Protein AF-A0A3M6UMQ0-F1 (afdb_monomer)

Solvent-accessible surface area (backbone atoms only — not comparable to full-atom values): 19356 Å² total; per-residue (Å²): 139,88,79,89,89,87,84,92,83,90,81,91,79,77,98,81,73,94,84,79,73,82,75,72,83,72,64,75,76,41,55,53,76,40,80,35,21,32,72,58,97,40,64,81,47,76,48,79,43,62,82,94,55,62,52,57,57,54,56,37,71,74,34,71,48,34,29,18,34,32,38,33,69,92,75,27,33,29,32,37,14,64,46,42,55,60,4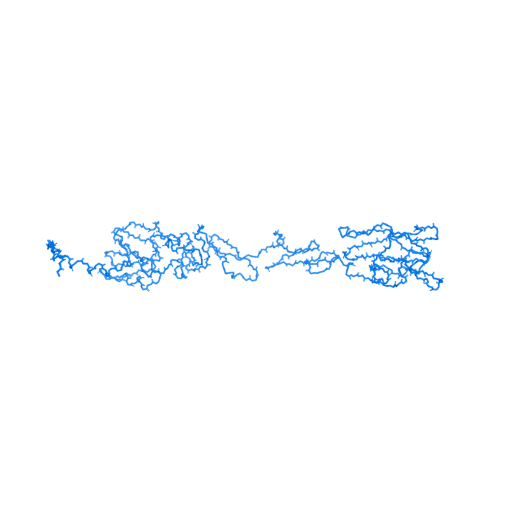2,40,55,90,40,50,40,81,34,86,63,25,33,22,33,43,54,64,52,96,52,62,63,74,9,72,42,64,88,35,42,25,60,42,37,53,36,33,35,48,55,46,45,95,74,46,65,64,44,80,32,16,32,27,60,81,70,74,85,62,50,42,71,23,31,24,39,58,87,80,37,44,69,40,45,59,79,71,83,79,44,68,73,69,24,42,71,40,76,52,102,79,47,60,46,69,42,64,68,53,38,56,82,72,64,74,56,76,51,21,92,60,26,44,69,41,66,46,93,38,46,68,47,37,40,33,35,93,68,34,44,64,74,3,57,55,52,42,50,40,60,72,73,58,54,46,79,42,45,53,49,49,27,11,56,88,24,67,41,88,55,80,88,55,52,45,57,27,66,79,69,39,77,46,38,31,27,39,32,73,58,6,14,46,39,63,36,58,55,82,73,64,79,26,17,20,14,7,61,16,33,24,22,33,58,56,82,83,64,51,61,88,62,41,77,36,82,39,43,32,25,21,26,48,95,92,34,60,65,66,42,75,49,78,33,43,38,34,38,61,83,88,48,47,35,34,38,39,59,44,38,73,81,95,71,45,28,24,76,26,14,27,119

Sequence (349 aa):
MPRKNIVFMVVLISLTSVLQSHASQRCRIDSYSIYQMMLKGHTFKTFKAQAGSLDCRHACLADIRCQSYNVVMFENLCELNNRSKEARPEDFIKSENRYHFGKVSERVPLASIPELPGYSCKEIKASEQEQAVSGNYWLDPIRSGNSILAYCDMETEIADYCVKHQCAEHAMCVNGDMKYTCAYIDECTEGSHSCHNDASCKNTAGSYVCTCNSGYLGDGFNCIPEECQNYKSLTTKTRNTKYFATSKEDLLCDNKLGPGWFRFQGAAGKVMPTKCISWKSCGTLRPGWLNGGHPRMEDGKVSRKVNFRSIDNCAFKTTTIQVRNCGSFFVYYLHNAPSGGCQRYCGTD

Mean predicted aligned error: 13.76 Å

Foldseek 3Di:
DDDDDDDDDDDDDDDDPPPPDPPPVPDPCQKDKDAQKDQPDFFPDKDADPQPDCVLVVVLLPDQQFFKWKAQHPRRMITGGSDDCQLPVVRIDGHNRIMIMGGDPPHDQAQPDQQRARLFLVSSCSRCPVNRAFAWGWHDVPPPSGTQIWTAHNVVRDTHRQPDDPQPQQFHWDDDPRHIDTHFDFCQVVVVDQFDPQWHWAGDRNGIATGGHPQWDDRRNDTFGPLLVDAAEDADLLQALPHAAPDPVQAAAQQPVDQDKYAYDHNLAFFFACDQGDARGSSHRWEKGWPDDADDQVVAKDKTKIATDHNPGSRPDIDIWIWGDRPRGIMIRDDRDDDDGGYDGGHYD

Secondary structure (DSSP, 8-state):
--------------S--TTSSSSGGG----EEEEEEEEE-S-EEEEEE--TT-SHHHHHHHH-TT-SEEEEETTTTEEEEESS-TTT-GGGEEEEEEEEEEEE-SSPPPTTSSTTS-BS-HHHHHHHHGGG--SEEEEE-TT--S--EEEEEETTTTEEETTSS---STTPEEEE-SSSEEEE---HHHHT-----TTEEEEEETTEEEEEEPTTEEESSSSEEEGGGTS-EEE--GGGBTT-B--SSTT----TTS-SEEEEE-GGG-SB--SS---TTBTTSSEEEEEESPPPPSTT-EEEEEEEE--SS-TTSEEEEEEEEE-SSSEEEEEPPPPSSS-EEE-BB-

Structure (mmCIF, N/CA/C/O backbone):
data_AF-A0A3M6UMQ0-F1
#
_entry.id   AF-A0A3M6UMQ0-F1
#
loop_
_atom_site.group_PDB
_atom_site.id
_atom_site.type_symbol
_atom_site.label_atom_id
_atom_site.label_alt_id
_atom_site.label_comp_id
_atom_site.label_asym_id
_atom_site.label_entity_id
_atom_site.label_seq_id
_atom_site.pdbx_PDB_ins_code
_atom_site.Cartn_x
_atom_site.Cartn_y
_atom_site.Cartn_z
_atom_site.occupancy
_atom_site.B_iso_or_equiv
_atom_site.auth_seq_id
_atom_site.auth_comp_id
_atom_site.auth_asym_id
_atom_site.auth_atom_id
_atom_site.pdbx_PDB_model_num
ATOM 1 N N . MET A 1 1 ? -74.899 -63.630 24.294 1.00 26.14 1 MET A N 1
ATOM 2 C CA . MET A 1 1 ? -74.422 -64.484 25.409 1.00 26.14 1 MET A CA 1
ATOM 3 C C . MET A 1 1 ? -73.006 -64.946 25.088 1.00 26.14 1 MET A C 1
ATOM 5 O O . MET A 1 1 ? -72.790 -65.251 23.925 1.00 26.14 1 MET A O 1
ATOM 9 N N . PRO A 1 2 ? -72.116 -65.168 26.070 1.00 52.69 2 PRO A N 1
ATOM 10 C CA . PRO A 1 2 ? -71.680 -64.306 27.191 1.00 52.69 2 PRO A CA 1
ATOM 11 C C . PRO A 1 2 ? -70.110 -64.291 27.245 1.00 52.69 2 PRO A C 1
ATOM 13 O O . PRO A 1 2 ? -69.493 -64.857 26.358 1.00 52.69 2 PRO A O 1
ATOM 16 N N . ARG A 1 3 ? -69.323 -63.673 28.143 1.00 35.28 3 ARG A N 1
ATOM 17 C CA . ARG A 1 3 ? -69.360 -63.306 29.579 1.00 35.28 3 ARG A CA 1
ATOM 18 C C . ARG A 1 3 ? -68.440 -62.073 29.770 1.00 35.28 3 ARG A C 1
ATOM 20 O O . ARG A 1 3 ? -67.368 -62.042 29.186 1.00 35.28 3 ARG A O 1
ATOM 27 N N . LYS A 1 4 ? -68.880 -60.972 30.396 1.00 35.44 4 LYS A N 1
ATOM 28 C CA . LYS A 1 4 ? -68.783 -60.634 31.840 1.00 35.44 4 LYS A CA 1
ATOM 29 C C . LYS A 1 4 ? -67.378 -60.791 32.453 1.00 35.44 4 LYS A C 1
ATOM 31 O O . LYS A 1 4 ? -66.917 -61.916 32.588 1.00 35.44 4 LYS A O 1
ATOM 36 N N . ASN A 1 5 ? -66.805 -59.686 32.950 1.00 31.59 5 ASN A N 1
ATOM 37 C CA . ASN A 1 5 ? -66.657 -59.465 34.397 1.00 31.59 5 ASN A CA 1
ATOM 38 C C . ASN A 1 5 ? -66.411 -57.984 34.754 1.00 31.59 5 ASN A C 1
ATOM 40 O O . ASN A 1 5 ? -65.561 -57.312 34.184 1.00 31.59 5 ASN A O 1
ATOM 44 N N . ILE A 1 6 ? -67.211 -57.524 35.717 1.00 39.00 6 ILE A N 1
ATOM 45 C CA . ILE A 1 6 ? -67.175 -56.262 36.470 1.00 39.00 6 ILE A CA 1
ATOM 46 C C . ILE A 1 6 ? -66.559 -56.593 37.834 1.00 39.00 6 ILE A C 1
ATOM 48 O O . ILE A 1 6 ? -67.024 -57.582 38.385 1.00 39.00 6 ILE A O 1
ATOM 52 N N . VAL A 1 7 ? -65.648 -55.771 38.383 1.00 34.84 7 VAL A N 1
ATOM 53 C CA . VAL A 1 7 ? -65.503 -55.392 39.824 1.00 34.84 7 VAL A CA 1
ATOM 54 C C . VAL A 1 7 ? -64.559 -54.161 39.864 1.00 34.84 7 VAL A C 1
ATOM 56 O O . VAL A 1 7 ? -63.428 -54.264 39.412 1.00 34.84 7 VAL A O 1
ATOM 59 N N . PHE A 1 8 ? -65.022 -52.919 40.067 1.00 31.36 8 PHE A N 1
ATOM 60 C CA . PHE A 1 8 ? -65.202 -52.168 41.331 1.00 31.36 8 PHE A CA 1
ATOM 61 C C . PHE A 1 8 ? -63.972 -52.071 42.266 1.00 31.36 8 PHE A C 1
ATOM 63 O O . PHE A 1 8 ? -63.696 -52.978 43.040 1.00 31.36 8 PHE A O 1
ATOM 70 N N . MET A 1 9 ? -63.316 -50.905 42.295 1.00 31.61 9 MET A N 1
ATOM 71 C CA . MET A 1 9 ? -62.579 -50.421 43.471 1.00 31.61 9 MET A CA 1
ATOM 72 C C . MET A 1 9 ? -62.885 -48.932 43.649 1.00 31.61 9 MET A C 1
ATOM 74 O O . MET A 1 9 ? -62.519 -48.093 42.829 1.00 31.61 9 MET A O 1
ATOM 78 N N . VAL A 1 10 ? -63.636 -48.642 44.708 1.00 38.12 10 VAL A N 1
ATOM 79 C CA . VAL A 1 10 ? -63.925 -47.304 45.223 1.00 38.12 10 VAL A CA 1
ATOM 80 C C . VAL A 1 10 ? -62.690 -46.827 45.977 1.00 38.12 10 VAL A C 1
ATOM 82 O O . VAL A 1 10 ? -62.284 -47.485 46.928 1.00 38.12 10 VAL A O 1
ATOM 85 N N . VAL A 1 11 ? -62.143 -45.663 45.622 1.00 34.06 11 VAL A N 1
ATOM 86 C CA . VAL A 1 11 ? -61.342 -44.864 46.558 1.00 34.06 11 VAL A CA 1
ATOM 87 C C . VAL A 1 11 ? -61.827 -43.423 46.487 1.00 34.06 11 VAL A C 1
ATOM 89 O O . VAL A 1 11 ? -61.595 -42.694 45.528 1.00 34.06 11 VAL A O 1
ATOM 92 N N . LEU A 1 12 ? -62.569 -43.062 47.527 1.00 40.25 12 LEU A N 1
ATOM 93 C CA . LEU A 1 12 ? -63.089 -41.741 47.823 1.00 40.25 12 LEU A CA 1
ATOM 94 C C . LEU A 1 12 ? -62.038 -41.035 48.689 1.00 40.25 12 LEU A C 1
ATOM 96 O O . LEU A 1 12 ? -61.920 -41.370 49.864 1.00 40.25 12 LEU A O 1
ATOM 100 N N . ILE A 1 13 ? -61.252 -40.103 48.136 1.00 42.69 13 ILE A N 1
ATOM 101 C CA . ILE A 1 13 ? -60.352 -39.250 48.933 1.00 42.69 13 ILE A CA 1
ATOM 102 C C . ILE A 1 13 ? -60.464 -37.784 48.473 1.00 42.69 13 ILE A C 1
ATOM 104 O O . ILE A 1 13 ? -59.926 -37.372 47.451 1.00 42.69 13 ILE A O 1
ATOM 108 N N . SER A 1 14 ? -61.224 -37.043 49.289 1.00 36.66 14 SER A N 1
ATOM 109 C CA . SER A 1 14 ? -61.141 -35.614 49.638 1.00 36.66 14 SER A CA 1
ATOM 110 C C . SER A 1 14 ? -61.168 -34.530 48.544 1.00 36.66 14 SER A C 1
ATOM 112 O O . SER A 1 14 ? -60.138 -34.129 48.003 1.00 36.66 14 SER A O 1
ATOM 114 N N . LEU A 1 15 ? -62.346 -33.903 48.388 1.00 42.69 15 LEU A N 1
ATOM 115 C CA . LEU A 1 15 ? -62.477 -32.471 48.084 1.00 42.69 15 LEU A CA 1
ATOM 116 C C . LEU A 1 15 ? -61.865 -31.650 49.239 1.00 42.69 15 LEU A C 1
ATOM 118 O O . LEU A 1 15 ? -62.571 -31.414 50.211 1.00 42.69 15 LEU A O 1
ATOM 122 N N . THR A 1 16 ? -60.610 -31.192 49.153 1.00 46.12 16 THR A N 1
ATOM 123 C CA . THR A 1 16 ? -60.116 -30.048 49.972 1.00 46.12 16 THR A CA 1
ATOM 124 C C . THR A 1 16 ? -58.828 -29.360 49.474 1.00 46.12 16 THR A C 1
ATOM 126 O O . THR A 1 16 ? -58.238 -28.594 50.227 1.00 46.12 16 THR A O 1
ATOM 129 N N . SER A 1 17 ? -58.381 -29.510 48.220 1.00 38.09 17 SER A N 1
ATOM 130 C CA . SER A 1 17 ? -57.143 -28.824 47.766 1.00 38.09 17 SER A CA 1
ATOM 131 C C . SER A 1 17 ? -57.241 -27.986 46.484 1.00 38.09 17 SER A C 1
ATOM 133 O O . SER A 1 17 ? -56.222 -27.523 45.981 1.00 38.09 17 SER A O 1
ATOM 135 N N . VAL A 1 18 ? -58.443 -27.680 45.982 1.00 40.19 18 VAL A N 1
ATOM 136 C CA . VAL A 1 18 ? -58.613 -26.863 44.753 1.00 40.19 18 VAL A CA 1
ATOM 137 C C . VAL A 1 18 ? -58.701 -25.345 45.034 1.00 40.19 18 VAL A C 1
ATOM 139 O O . VAL A 1 18 ? -59.097 -24.570 44.175 1.00 40.19 18 VAL A O 1
ATOM 142 N N . LEU A 1 19 ? -58.290 -24.864 46.215 1.00 44.44 19 LEU A N 1
ATOM 143 C CA . LEU A 1 19 ? -58.338 -23.427 46.559 1.00 44.44 19 LEU A CA 1
ATOM 144 C C . LEU A 1 19 ? -56.987 -22.787 46.916 1.00 44.44 19 LEU A C 1
ATOM 146 O O . LEU A 1 19 ? -56.958 -21.756 47.582 1.00 44.44 19 LEU A O 1
ATOM 150 N N . GLN A 1 20 ? -55.860 -23.328 46.441 1.00 44.53 20 GLN A N 1
ATOM 151 C CA . GLN A 1 20 ? -54.545 -22.723 46.720 1.00 44.53 20 GLN A CA 1
ATOM 152 C C . GLN A 1 20 ? -53.534 -22.736 45.562 1.00 44.53 20 GLN A C 1
ATOM 154 O O . GLN A 1 20 ? -52.331 -22.738 45.795 1.00 44.53 20 GLN A O 1
ATOM 159 N N . SER A 1 21 ? -53.984 -22.671 44.303 1.00 36.94 21 SER A N 1
ATOM 160 C CA . SER A 1 21 ? -53.057 -22.557 43.157 1.00 36.94 21 SER A CA 1
ATOM 161 C C . SER A 1 21 ? -53.350 -21.422 42.171 1.00 36.94 21 SER A C 1
ATOM 163 O O . SER A 1 21 ? -52.711 -21.345 41.128 1.00 36.94 21 SER A O 1
ATOM 165 N N . HIS A 1 22 ? -54.262 -20.492 42.473 1.00 32.66 22 HIS A N 1
ATOM 166 C CA . HIS A 1 22 ? -54.579 -19.382 41.552 1.00 32.66 22 HIS A CA 1
ATOM 167 C C . HIS A 1 22 ? -53.960 -18.027 41.931 1.00 32.66 22 HIS A C 1
ATOM 169 O O . HIS A 1 22 ? -54.108 -17.063 41.183 1.00 32.66 22 HIS A O 1
ATOM 175 N N . ALA A 1 23 ? -53.218 -17.941 43.041 1.00 34.75 23 ALA A N 1
ATOM 176 C CA . ALA A 1 23 ? -52.550 -16.702 43.458 1.00 34.75 23 ALA A CA 1
ATOM 177 C C . ALA A 1 23 ? -51.056 -16.627 43.079 1.00 34.75 23 ALA A C 1
ATOM 179 O O . ALA A 1 23 ? -50.509 -15.531 43.003 1.00 34.75 23 ALA A O 1
ATOM 180 N N . SER A 1 24 ? -50.386 -17.751 42.796 1.00 36.19 24 SER A N 1
ATOM 181 C CA . SER A 1 24 ? -48.946 -17.768 42.475 1.00 36.19 24 SER A CA 1
ATOM 182 C C . SER A 1 24 ? -48.631 -17.572 40.988 1.00 36.19 24 SER A C 1
ATOM 184 O O . SER A 1 24 ? -47.501 -17.246 40.641 1.00 36.19 24 SER A O 1
ATOM 186 N N . GLN A 1 25 ? -49.620 -17.693 40.100 1.00 36.22 25 GLN A N 1
ATOM 187 C CA . GLN A 1 25 ? -49.419 -17.612 38.646 1.00 36.22 25 GLN A CA 1
ATOM 188 C C . GLN A 1 25 ? -49.477 -16.174 38.085 1.00 36.22 25 GLN A C 1
ATOM 190 O O . GLN A 1 25 ? -49.392 -15.978 36.875 1.00 36.22 25 GLN A O 1
ATOM 195 N N . ARG A 1 26 ? -49.611 -15.154 38.952 1.00 34.19 26 ARG A N 1
ATOM 196 C CA . ARG A 1 26 ? -49.639 -13.720 38.587 1.00 34.19 26 ARG A CA 1
ATOM 197 C C . ARG A 1 26 ? -48.414 -12.910 39.015 1.00 34.19 26 ARG A C 1
ATOM 199 O O . ARG A 1 26 ? -48.323 -11.743 38.643 1.00 34.19 26 ARG A O 1
ATOM 206 N N . CYS A 1 27 ? -47.456 -13.495 39.727 1.00 47.97 27 CYS A N 1
ATOM 207 C CA . CYS A 1 27 ? -46.168 -12.841 39.941 1.00 47.97 27 CYS A CA 1
ATOM 208 C C . CYS A 1 27 ? -45.255 -13.181 38.760 1.00 47.97 27 CYS A C 1
ATOM 210 O O . CYS A 1 27 ? -44.532 -14.174 38.803 1.00 47.97 27 CYS A O 1
ATOM 212 N N . ARG A 1 28 ? -45.273 -12.369 37.692 1.00 48.81 28 ARG A N 1
ATOM 213 C CA . ARG A 1 28 ? -44.086 -12.305 36.828 1.00 48.81 28 ARG A CA 1
ATOM 214 C C . ARG A 1 28 ? -42.917 -11.932 37.744 1.00 48.81 28 ARG A C 1
ATOM 216 O O . ARG A 1 28 ? -43.009 -10.942 38.471 1.00 48.81 28 ARG A O 1
ATOM 223 N N . ILE A 1 29 ? -41.859 -12.740 37.768 1.00 59.16 29 ILE A N 1
ATOM 224 C CA . ILE A 1 29 ? -40.641 -12.444 38.534 1.00 59.16 29 ILE A CA 1
ATOM 225 C C . ILE A 1 29 ? -39.889 -11.351 37.762 1.00 59.16 29 ILE A C 1
ATOM 227 O O . ILE A 1 29 ? -38.896 -11.603 37.091 1.00 59.16 29 ILE A O 1
ATOM 231 N N . ASP A 1 30 ? -40.432 -10.134 37.777 1.00 62.41 30 ASP A N 1
ATOM 232 C CA . ASP A 1 30 ? -39.853 -8.984 37.076 1.00 62.41 30 ASP A CA 1
ATOM 233 C C . ASP A 1 30 ? -38.644 -8.416 37.835 1.00 62.41 30 ASP A C 1
ATOM 235 O O . ASP A 1 30 ? -37.847 -7.670 37.264 1.00 62.41 30 ASP A O 1
ATOM 239 N N . SER A 1 31 ? -38.516 -8.750 39.123 1.00 69.12 31 SER A N 1
ATOM 240 C CA . SER A 1 31 ? -37.434 -8.317 40.001 1.00 69.12 31 SER A CA 1
ATOM 241 C C . SER A 1 31 ? -37.219 -9.268 41.181 1.00 69.12 31 SER A C 1
ATOM 243 O O . SER A 1 31 ? -38.115 -10.018 41.571 1.00 69.12 31 SER A O 1
ATOM 245 N N . TYR A 1 32 ? -36.024 -9.220 41.770 1.00 81.25 32 TYR A N 1
ATOM 246 C CA . TYR A 1 32 ? -35.703 -9.860 43.051 1.00 81.25 32 TYR A CA 1
ATOM 247 C C . TYR A 1 32 ? -35.195 -8.809 44.037 1.00 81.25 32 TYR A C 1
ATOM 249 O O . TYR A 1 32 ? -34.575 -7.832 43.615 1.00 81.25 32 TYR A O 1
ATOM 257 N N . SER A 1 33 ? -35.438 -9.005 45.336 1.00 87.12 33 SER A N 1
ATOM 258 C CA . SER A 1 33 ? -34.964 -8.108 46.393 1.00 87.12 33 SER A CA 1
ATOM 259 C C . SER A 1 33 ? -33.902 -8.766 47.269 1.00 87.12 33 SER A C 1
ATOM 261 O O . SER A 1 33 ? -33.928 -9.973 47.506 1.00 87.12 33 SER A O 1
ATOM 263 N N . ILE A 1 34 ? -32.954 -7.964 47.753 1.00 91.25 34 ILE A N 1
ATOM 264 C CA . ILE A 1 34 ? -31.929 -8.390 48.706 1.00 91.25 34 ILE A CA 1
ATOM 265 C C . ILE A 1 34 ? -31.884 -7.371 49.844 1.00 91.25 34 ILE A C 1
ATOM 267 O O . ILE A 1 34 ? -31.619 -6.187 49.626 1.00 91.25 34 ILE A O 1
ATOM 271 N N . TYR A 1 35 ? -32.188 -7.840 51.053 1.00 92.75 35 TYR A N 1
ATOM 272 C CA . TYR A 1 35 ? -32.213 -7.024 52.265 1.00 92.75 35 TYR A CA 1
ATOM 273 C C . TYR A 1 35 ? -30.800 -6.683 52.748 1.00 92.75 35 TYR A C 1
ATOM 275 O O . TYR A 1 35 ? -29.885 -7.491 52.612 1.00 92.75 35 TYR A O 1
ATOM 283 N N . GLN A 1 36 ? -30.649 -5.492 53.332 1.00 94.19 36 GLN A N 1
ATOM 284 C CA . GLN A 1 36 ? -29.397 -4.946 53.867 1.00 94.19 36 GLN A CA 1
ATOM 285 C C . GLN A 1 36 ? -28.263 -4.867 52.848 1.00 94.19 36 GLN A C 1
ATOM 287 O O . GLN A 1 36 ? -27.089 -4.967 53.203 1.00 94.19 36 GLN A O 1
ATOM 292 N N . MET A 1 37 ? -28.606 -4.685 51.577 1.00 95.56 37 MET A N 1
ATOM 293 C CA . MET A 1 37 ? -27.648 -4.572 50.488 1.00 95.56 37 MET A CA 1
ATOM 294 C C . MET A 1 37 ? -27.989 -3.370 49.617 1.00 95.56 37 MET A C 1
ATOM 296 O O . MET A 1 37 ? -29.146 -2.959 49.510 1.00 95.56 37 MET A O 1
ATOM 300 N N . MET A 1 38 ? -26.971 -2.818 48.969 1.00 95.50 38 MET A N 1
ATOM 301 C CA . MET A 1 38 ? -27.120 -1.771 47.968 1.00 95.50 38 MET A CA 1
ATOM 302 C C . MET A 1 38 ? -26.060 -1.914 46.883 1.00 95.50 38 MET A C 1
ATOM 304 O O . MET A 1 38 ? -24.974 -2.437 47.130 1.00 95.50 38 MET A O 1
ATOM 308 N N . LEU A 1 39 ? -26.358 -1.379 45.703 1.00 96.88 39 LEU A N 1
ATOM 309 C CA . LEU A 1 39 ? -25.352 -1.133 44.679 1.00 96.88 39 LEU A CA 1
ATOM 310 C C . LEU A 1 39 ? -24.871 0.317 44.804 1.00 96.88 39 LEU A C 1
ATOM 312 O O . LEU A 1 39 ? -25.675 1.245 44.678 1.00 96.88 39 LEU A O 1
ATOM 316 N N . LYS A 1 40 ? -23.587 0.518 45.110 1.00 96.12 40 LYS A N 1
ATOM 317 C CA . LYS A 1 40 ? -22.993 1.840 45.355 1.00 96.12 40 LYS A CA 1
ATOM 318 C C . LYS A 1 40 ? -22.419 2.440 44.069 1.00 96.12 40 LYS A C 1
ATOM 320 O O . LYS A 1 40 ? -21.843 1.735 43.262 1.00 96.12 40 LYS A O 1
ATOM 325 N N . GLY A 1 41 ? -22.532 3.758 43.891 1.00 93.88 41 GLY A N 1
ATOM 326 C CA . GLY A 1 41 ? -21.787 4.485 42.848 1.00 93.88 41 GLY A CA 1
ATOM 327 C C . GLY A 1 41 ? -22.366 4.422 41.428 1.00 93.88 41 GLY A C 1
ATOM 328 O O . GLY A 1 41 ? -21.803 5.044 40.534 1.00 93.88 41 GLY A O 1
ATOM 329 N N . HIS A 1 42 ? -23.500 3.742 41.233 1.00 95.06 42 HIS A N 1
ATOM 330 C CA . HIS A 1 42 ? -24.169 3.592 39.927 1.00 95.06 42 HIS A CA 1
ATOM 331 C C . HIS A 1 42 ? -25.544 4.271 39.864 1.00 95.06 42 HIS A C 1
ATOM 333 O O . HIS A 1 42 ? -26.305 4.066 38.919 1.00 95.06 42 HIS A O 1
ATOM 339 N N . THR A 1 43 ? -25.880 5.077 40.874 1.00 96.25 43 THR A N 1
ATOM 340 C CA . THR A 1 43 ? -27.153 5.798 40.955 1.00 96.25 43 THR A CA 1
ATOM 341 C C . THR A 1 43 ? -27.168 6.984 39.997 1.00 96.25 43 THR A C 1
ATOM 343 O O . THR A 1 43 ? -26.373 7.909 40.144 1.00 96.25 43 THR A O 1
ATOM 346 N N . PHE A 1 44 ? -28.105 6.990 39.048 1.00 95.12 44 PHE A N 1
ATOM 347 C CA . PHE A 1 44 ? -28.275 8.088 38.084 1.00 95.12 44 PHE A CA 1
ATOM 348 C C . PHE A 1 44 ? -29.524 8.938 38.349 1.00 95.12 44 PHE A C 1
ATOM 350 O O . PHE A 1 44 ? -29.685 10.005 37.756 1.00 95.12 44 PHE A O 1
ATOM 357 N N . LYS A 1 45 ? -30.432 8.476 39.218 1.00 96.56 45 LYS A N 1
ATOM 358 C CA . LYS A 1 45 ? -31.642 9.213 39.592 1.00 96.56 45 LYS A CA 1
ATOM 359 C C . LYS A 1 45 ? -32.063 8.877 41.016 1.00 96.56 45 LYS A C 1
ATOM 361 O O . LYS A 1 45 ? -32.240 7.705 41.336 1.00 96.56 45 LYS A O 1
ATOM 366 N N . THR A 1 46 ? -32.316 9.908 41.819 1.00 97.00 46 THR A N 1
ATOM 367 C CA . THR A 1 46 ? -32.823 9.775 43.191 1.00 97.00 46 THR A CA 1
ATOM 368 C C . THR A 1 46 ? -34.101 10.583 43.361 1.00 97.00 46 THR A C 1
ATOM 370 O O . THR A 1 46 ? -34.177 11.723 42.905 1.00 97.00 46 THR A O 1
ATOM 373 N N . PHE A 1 47 ? -35.117 10.007 44.001 1.00 96.50 47 PHE A N 1
ATOM 374 C CA . PHE A 1 47 ? -36.381 10.693 44.275 1.00 96.50 47 PHE A CA 1
ATOM 375 C C . PHE A 1 47 ? -37.080 10.117 45.511 1.00 96.50 47 PHE A C 1
ATOM 377 O O . PHE A 1 47 ? -36.786 9.002 45.938 1.00 96.50 47 PHE A O 1
ATOM 384 N N . LYS A 1 48 ? -38.012 10.883 46.089 1.00 95.06 48 LYS A N 1
ATOM 385 C CA . LYS A 1 48 ? -38.861 10.416 47.192 1.00 95.06 48 LYS A CA 1
ATOM 386 C C . LYS A 1 48 ? -40.021 9.580 46.655 1.00 95.06 48 LYS A C 1
ATOM 388 O O . LYS A 1 48 ? -40.703 10.021 45.735 1.00 95.06 48 LYS A O 1
ATOM 393 N N . ALA A 1 49 ? -40.262 8.427 47.261 1.00 89.50 49 ALA A N 1
ATOM 394 C CA . ALA A 1 49 ? -41.419 7.575 47.010 1.00 89.50 49 ALA A CA 1
ATOM 395 C C . ALA A 1 49 ? -42.343 7.537 48.225 1.00 89.50 49 ALA A C 1
ATOM 397 O O . ALA A 1 49 ? -41.963 7.923 49.328 1.00 89.50 49 ALA A O 1
ATOM 398 N N . GLN A 1 50 ? -43.567 7.058 48.039 1.00 86.75 50 GLN A N 1
ATOM 399 C CA . GLN A 1 50 ? -44.428 6.761 49.178 1.00 86.75 50 GLN A CA 1
ATOM 400 C C . GLN A 1 50 ? -43.977 5.466 49.867 1.00 86.75 50 GLN A C 1
ATOM 402 O O . GLN A 1 50 ? -43.623 4.487 49.202 1.00 86.75 50 GLN A O 1
ATOM 407 N N . ALA A 1 51 ? -44.003 5.443 51.201 1.00 80.56 51 ALA A N 1
ATOM 408 C CA . ALA A 1 51 ? -43.662 4.257 51.984 1.00 80.56 51 ALA A CA 1
ATOM 409 C C . ALA A 1 51 ? -44.543 3.063 51.569 1.00 80.56 51 ALA A C 1
ATOM 411 O O . ALA A 1 51 ? -45.767 3.176 51.532 1.00 80.56 51 ALA A O 1
ATOM 412 N N . GLY A 1 52 ? -43.928 1.924 51.242 1.00 75.06 52 GLY A N 1
ATOM 413 C CA . GLY A 1 52 ? -44.645 0.712 50.820 1.00 75.06 52 GLY A CA 1
ATOM 414 C C . GLY A 1 52 ? -45.263 0.760 49.413 1.00 75.06 52 GLY A C 1
ATOM 415 O O . GLY A 1 52 ? -45.943 -0.188 49.025 1.00 75.06 52 GLY A O 1
ATOM 416 N N . SER A 1 53 ? -45.034 1.825 48.639 1.00 85.31 53 SER A N 1
ATOM 417 C CA . SER A 1 53 ? -45.501 1.933 47.252 1.00 85.31 53 SER A CA 1
ATOM 418 C C . SER A 1 53 ? -44.606 1.181 46.257 1.00 85.31 53 SER A C 1
ATOM 420 O O . SER A 1 53 ? -43.466 0.816 46.549 1.00 85.31 53 SER A O 1
ATOM 422 N N . LEU A 1 54 ? -45.114 0.998 45.035 1.00 88.44 54 LEU A N 1
ATOM 423 C CA . LEU A 1 54 ? -44.356 0.467 43.896 1.00 88.44 54 LEU A CA 1
ATOM 424 C C . LEU A 1 54 ? -43.706 1.575 43.045 1.00 88.44 54 LEU A C 1
ATOM 426 O O . LEU A 1 54 ? -43.282 1.305 41.920 1.00 88.44 54 LEU A O 1
ATOM 430 N N . ASP A 1 55 ? -43.592 2.801 43.568 1.00 92.69 55 ASP A N 1
ATOM 431 C CA . ASP A 1 55 ? -43.086 3.965 42.828 1.00 92.69 55 ASP A CA 1
ATOM 432 C C . ASP A 1 55 ? -41.675 3.723 42.267 1.00 92.69 55 ASP A C 1
ATOM 434 O O . ASP A 1 55 ? -41.425 3.991 41.089 1.00 92.69 55 ASP A O 1
ATOM 438 N N . CYS A 1 56 ? -40.763 3.139 43.064 1.00 91.50 56 CYS A N 1
ATOM 439 C CA . CYS A 1 56 ? -39.413 2.802 42.594 1.00 91.50 56 CYS A CA 1
ATOM 440 C C . CYS A 1 56 ? -39.451 1.829 41.404 1.00 91.50 56 CYS A C 1
ATOM 442 O O . CYS A 1 56 ? -38.739 2.021 40.416 1.00 91.50 56 CYS A O 1
ATOM 444 N N . ARG A 1 57 ? -40.308 0.797 41.479 1.00 90.94 57 ARG A N 1
ATOM 445 C CA . ARG A 1 57 ? -40.462 -0.210 40.420 1.00 90.94 57 ARG A CA 1
ATOM 446 C C . ARG A 1 57 ? -41.002 0.434 39.151 1.00 90.94 57 ARG A C 1
ATOM 448 O O . ARG A 1 57 ? -40.420 0.236 38.091 1.00 90.94 57 ARG A O 1
ATOM 455 N N . HIS A 1 58 ? -42.076 1.215 39.244 1.00 91.88 58 HIS A N 1
ATOM 456 C CA . HIS A 1 58 ? -42.662 1.881 38.079 1.00 91.88 58 HIS A CA 1
ATOM 457 C C . HIS A 1 58 ? -41.672 2.841 37.416 1.00 91.88 58 HIS A C 1
ATOM 459 O O . HIS A 1 58 ? -41.524 2.811 36.196 1.00 91.88 58 HIS A O 1
ATOM 465 N N . ALA A 1 59 ? -40.930 3.623 38.204 1.00 93.75 59 ALA A N 1
ATOM 466 C CA . ALA A 1 59 ? -39.908 4.516 37.671 1.00 93.75 59 ALA A CA 1
ATOM 467 C C . ALA A 1 59 ? -38.765 3.757 36.973 1.00 93.75 59 ALA A C 1
ATOM 469 O O . ALA A 1 59 ? -38.294 4.196 35.928 1.00 93.75 59 ALA A O 1
ATOM 470 N N . CYS A 1 60 ? -38.336 2.612 37.515 1.00 93.44 60 CYS A N 1
ATOM 471 C CA . CYS A 1 60 ? -37.291 1.785 36.907 1.00 93.44 60 CYS A CA 1
ATOM 472 C C . CYS A 1 60 ? -37.761 1.042 35.645 1.00 93.44 60 CYS A C 1
ATOM 474 O O . CYS A 1 60 ? -37.002 0.861 34.694 1.00 93.44 60 CYS A O 1
ATOM 476 N N . LEU A 1 61 ? -39.016 0.592 35.605 1.00 91.25 61 LEU A N 1
ATOM 477 C CA . LEU A 1 61 ? -39.579 -0.018 34.399 1.00 91.25 61 LEU A CA 1
ATOM 478 C C . LEU A 1 61 ? -39.733 1.017 33.275 1.00 91.25 61 LEU A C 1
ATOM 480 O O . LEU A 1 61 ? -39.469 0.688 32.125 1.00 91.25 61 LEU A O 1
ATOM 484 N N . ALA A 1 62 ? -40.078 2.262 33.618 1.00 92.31 62 ALA A N 1
ATOM 485 C CA . ALA A 1 62 ? -40.268 3.350 32.661 1.00 92.31 62 ALA A CA 1
ATOM 486 C C . ALA A 1 62 ? -38.965 3.969 32.112 1.00 92.31 62 ALA A C 1
ATOM 488 O O . ALA A 1 62 ? -39.004 4.612 31.066 1.00 92.31 62 ALA A O 1
ATOM 489 N N . ASP A 1 63 ? -37.823 3.813 32.793 1.00 94.38 63 ASP A N 1
ATOM 490 C CA . ASP A 1 63 ? -36.528 4.332 32.328 1.00 94.38 63 ASP A CA 1
ATOM 491 C C . ASP A 1 63 ? -35.670 3.200 31.747 1.00 94.38 63 ASP A C 1
ATOM 493 O O . ASP A 1 63 ? -35.267 2.268 32.449 1.00 94.38 63 ASP A O 1
ATOM 497 N N . ILE A 1 64 ? -35.360 3.296 30.453 1.00 93.81 64 ILE A N 1
ATOM 498 C CA . ILE A 1 64 ? -34.580 2.296 29.708 1.00 93.81 64 ILE A CA 1
ATOM 499 C C . ILE A 1 64 ? -33.166 2.093 30.266 1.00 93.81 64 ILE A C 1
ATOM 501 O O . ILE A 1 64 ? -32.589 1.020 30.104 1.00 93.81 64 ILE A O 1
ATOM 505 N N . ARG A 1 65 ? -32.616 3.089 30.970 1.00 95.38 65 ARG A N 1
ATOM 506 C CA . ARG A 1 65 ? -31.283 3.007 31.577 1.00 95.38 65 ARG A CA 1
ATOM 507 C C . ARG A 1 65 ? -31.300 2.266 32.906 1.00 95.38 65 ARG A C 1
ATOM 509 O O . ARG A 1 65 ? -30.240 1.896 33.394 1.00 95.38 65 ARG A O 1
ATOM 516 N N . CYS A 1 66 ? -32.466 2.064 33.520 1.00 95.69 66 CYS A N 1
ATOM 517 C CA . CYS A 1 66 ? -32.544 1.418 34.822 1.00 95.69 66 CYS A CA 1
ATOM 518 C C . CYS A 1 66 ? -32.302 -0.090 34.711 1.00 95.69 66 CYS A C 1
ATOM 520 O O . CYS A 1 66 ? -32.988 -0.793 33.968 1.00 95.69 66 CYS A O 1
ATOM 522 N N . GLN A 1 67 ? -31.341 -0.573 35.494 1.00 95.81 67 GLN A N 1
ATOM 523 C CA . GLN A 1 67 ? -30.911 -1.973 35.554 1.00 95.81 67 GLN A CA 1
ATOM 524 C C . GLN A 1 67 ? -31.144 -2.571 36.949 1.00 95.81 67 GLN A C 1
ATOM 526 O O . GLN A 1 67 ? -31.416 -3.760 37.101 1.00 95.81 67 GLN A O 1
ATOM 531 N N . SER A 1 68 ? -31.077 -1.735 37.983 1.00 95.69 68 SER A N 1
ATOM 532 C CA . SER A 1 68 ? -31.430 -2.075 39.360 1.00 95.69 68 SER A CA 1
ATOM 533 C C . SER A 1 68 ? -31.811 -0.803 40.120 1.00 95.69 68 SER A C 1
ATOM 535 O O . SER A 1 68 ? -31.685 0.299 39.587 1.00 95.69 68 SER A O 1
ATOM 537 N N . TYR A 1 69 ? -32.277 -0.912 41.359 1.00 95.62 69 TYR A N 1
ATOM 538 C CA . TYR A 1 69 ? -32.501 0.251 42.217 1.00 95.62 69 TYR A CA 1
ATOM 539 C C . TYR A 1 69 ? -32.300 -0.081 43.695 1.00 95.62 69 TYR A C 1
ATOM 541 O O . TYR A 1 69 ? -32.489 -1.222 44.116 1.00 95.62 69 TYR A O 1
ATOM 549 N N . ASN A 1 70 ? -31.925 0.920 44.491 1.00 95.50 70 ASN A N 1
ATOM 550 C CA . ASN A 1 70 ? -31.897 0.825 45.948 1.00 95.50 70 ASN A CA 1
ATOM 551 C C . ASN A 1 70 ? -33.122 1.539 46.542 1.00 95.50 70 ASN A C 1
ATOM 553 O O . ASN A 1 70 ? -33.550 2.578 46.038 1.00 95.50 70 ASN A O 1
ATOM 557 N N . VAL A 1 71 ? -33.665 1.001 47.632 1.00 93.62 71 VAL A N 1
ATOM 558 C CA . VAL A 1 71 ? -34.740 1.616 48.423 1.00 93.62 71 VAL A CA 1
ATOM 559 C C . VAL A 1 71 ? -34.219 1.892 49.825 1.00 93.62 71 VAL A C 1
ATOM 561 O O . VAL A 1 71 ? -33.808 0.960 50.516 1.00 93.62 71 VAL A O 1
ATOM 564 N N . VAL A 1 72 ? -34.246 3.154 50.255 1.00 92.12 72 VAL A N 1
ATOM 565 C CA . VAL A 1 72 ? -33.841 3.582 51.602 1.00 92.12 72 VAL A CA 1
ATOM 566 C C . VAL A 1 72 ? -35.071 3.612 52.503 1.00 92.12 72 VAL A C 1
ATOM 568 O O . VAL A 1 72 ? -35.943 4.465 52.340 1.00 92.12 72 VAL A O 1
ATOM 571 N N . MET A 1 73 ? -35.149 2.673 53.449 1.00 83.00 73 MET A N 1
ATOM 572 C CA . MET A 1 73 ? -36.383 2.366 54.187 1.00 83.00 73 MET A CA 1
ATOM 573 C C . MET A 1 73 ? -36.952 3.556 54.965 1.00 83.00 73 MET A C 1
ATOM 575 O O . MET A 1 73 ? -38.129 3.869 54.838 1.00 83.00 73 MET A O 1
ATOM 579 N N . PHE A 1 74 ? -36.120 4.213 55.774 1.00 84.75 74 PHE A N 1
ATOM 580 C CA . PHE A 1 74 ? -36.574 5.248 56.711 1.00 84.75 74 PHE A CA 1
ATOM 581 C C . PHE A 1 74 ? -36.671 6.641 56.085 1.00 84.75 74 PHE A C 1
ATOM 583 O O . PHE A 1 74 ? -37.304 7.532 56.643 1.00 84.75 74 PHE A O 1
ATOM 590 N N . GLU A 1 75 ? -36.069 6.828 54.913 1.00 88.44 75 GLU A N 1
ATOM 591 C CA . GLU A 1 75 ? -36.038 8.114 54.209 1.00 88.44 75 GLU A CA 1
ATOM 592 C C . GLU A 1 75 ? -37.019 8.155 53.031 1.00 88.44 75 GLU A C 1
ATOM 594 O O . GLU A 1 75 ? -37.243 9.215 52.445 1.00 88.44 75 GLU A O 1
ATOM 599 N N . ASN A 1 76 ? -37.624 7.009 52.698 1.00 88.38 76 ASN A N 1
ATOM 600 C CA . ASN A 1 76 ? -38.484 6.820 51.534 1.00 88.38 76 ASN A CA 1
ATOM 601 C C . ASN A 1 76 ? -37.828 7.300 50.229 1.00 88.38 76 ASN A C 1
ATOM 603 O O . ASN A 1 76 ? -38.468 7.938 49.393 1.00 88.38 76 ASN A O 1
ATOM 607 N N . LEU A 1 77 ? -36.532 7.025 50.064 1.00 94.00 77 LEU A N 1
ATOM 608 C CA . LEU A 1 77 ? -35.781 7.382 48.861 1.00 94.00 77 LEU A CA 1
ATOM 609 C C . LEU A 1 77 ? -35.631 6.170 47.942 1.00 94.00 77 LEU A C 1
ATOM 611 O O . LEU A 1 77 ? -35.238 5.090 48.384 1.00 94.00 77 LEU A O 1
ATOM 615 N N . CYS A 1 78 ? -35.904 6.377 46.657 1.00 94.94 78 CYS A N 1
ATOM 616 C CA . CYS A 1 78 ? -35.536 5.465 45.582 1.00 94.94 78 CYS A CA 1
ATOM 617 C C . CYS A 1 78 ? -34.279 5.984 44.891 1.00 94.94 78 CYS A C 1
ATOM 619 O O . CYS A 1 78 ? -34.221 7.154 44.514 1.00 94.94 78 CYS A O 1
ATOM 621 N N . GLU A 1 79 ? -33.330 5.095 44.640 1.00 96.69 79 GLU A N 1
ATOM 622 C CA . GLU A 1 79 ? -32.109 5.361 43.885 1.00 96.69 79 GLU A CA 1
ATOM 623 C C . GLU A 1 79 ? -32.049 4.404 42.696 1.00 96.69 79 GLU A C 1
ATOM 625 O O . GLU A 1 79 ? -31.778 3.217 42.865 1.00 96.69 79 GLU A O 1
ATOM 630 N N . LEU A 1 80 ? -32.338 4.893 41.492 1.00 96.81 80 LEU A N 1
ATOM 631 C CA . LEU A 1 80 ? -32.256 4.081 40.280 1.00 96.81 80 LEU A CA 1
ATOM 632 C C . LEU A 1 80 ? -30.804 3.965 39.831 1.00 96.81 80 LEU A C 1
ATOM 634 O O . LEU A 1 80 ? -30.104 4.974 39.713 1.00 96.81 80 LEU A O 1
ATOM 638 N N . ASN A 1 81 ? -30.383 2.741 39.534 1.00 96.75 81 ASN A N 1
ATOM 639 C CA . ASN A 1 81 ? -29.028 2.413 39.128 1.00 96.75 81 ASN A CA 1
ATOM 640 C C . ASN A 1 81 ? -28.979 1.955 37.671 1.00 96.75 81 ASN A C 1
ATOM 642 O O . ASN A 1 81 ? -29.836 1.198 37.205 1.00 96.75 81 ASN A O 1
ATOM 646 N N . ASN A 1 82 ? -27.937 2.377 36.960 1.00 95.50 82 ASN A N 1
ATOM 647 C CA . ASN A 1 82 ? -27.695 2.011 35.561 1.00 95.50 82 ASN A CA 1
ATOM 648 C C . ASN A 1 82 ? -26.868 0.723 35.408 1.00 95.50 82 ASN A C 1
ATOM 650 O O . ASN A 1 82 ? -26.410 0.406 34.309 1.00 95.50 82 ASN A O 1
ATOM 654 N N . ARG A 1 83 ? -26.668 -0.010 36.510 1.00 95.56 83 ARG A N 1
ATOM 655 C CA . ARG A 1 83 ? -25.965 -1.296 36.579 1.00 95.56 83 ARG A CA 1
ATOM 656 C C . ARG A 1 83 ? -26.715 -2.309 37.423 1.00 95.56 83 ARG A C 1
ATOM 658 O O . ARG A 1 83 ? -27.517 -1.938 38.282 1.00 95.56 83 ARG A O 1
ATOM 665 N N . SER A 1 84 ? -26.449 -3.582 37.164 1.00 94.50 84 SER A N 1
ATOM 666 C CA . SER A 1 84 ? -26.853 -4.693 38.019 1.00 94.50 84 SER A CA 1
ATOM 667 C C . SER A 1 84 ? -25.706 -5.093 38.956 1.00 94.50 84 SER A C 1
ATOM 669 O O . SER A 1 84 ? -24.570 -4.637 38.794 1.00 94.50 84 SER A O 1
ATOM 671 N N . LYS A 1 85 ? -25.989 -5.954 39.939 1.00 94.62 85 LYS A N 1
ATOM 672 C CA . LYS A 1 85 ? -24.947 -6.493 40.827 1.00 94.62 85 LYS A CA 1
ATOM 673 C C . LYS A 1 85 ? -23.977 -7.420 40.084 1.00 94.62 85 LYS A C 1
ATOM 675 O O . LYS A 1 85 ? -22.834 -7.545 40.494 1.00 94.62 85 LYS A O 1
ATOM 680 N N . GLU A 1 86 ? -24.429 -8.075 39.014 1.00 94.38 86 GLU A N 1
ATOM 681 C CA . GLU A 1 86 ? -23.614 -8.971 38.188 1.00 94.38 86 GLU A CA 1
ATOM 682 C C . GLU A 1 86 ? -22.593 -8.181 37.362 1.00 94.38 86 GLU A C 1
ATOM 684 O O . GLU A 1 86 ? -21.456 -8.618 37.215 1.00 94.38 86 GLU A O 1
ATOM 689 N N . ALA A 1 87 ? -22.967 -6.985 36.894 1.00 94.62 87 ALA A N 1
ATOM 690 C CA . ALA A 1 87 ? -22.055 -6.084 36.193 1.00 94.62 87 ALA A CA 1
ATOM 691 C C . ALA A 1 87 ? -20.948 -5.528 37.111 1.00 94.62 87 ALA A C 1
ATOM 693 O O . ALA A 1 87 ? -19.821 -5.311 36.666 1.00 94.62 87 ALA A O 1
ATOM 694 N N . ARG A 1 88 ? -21.280 -5.251 38.382 1.00 95.12 88 ARG A N 1
ATOM 695 C CA . ARG A 1 88 ? -20.408 -4.570 39.358 1.00 95.12 88 ARG A CA 1
ATOM 696 C C . ARG A 1 88 ? -20.473 -5.219 40.745 1.00 95.12 88 ARG A C 1
ATOM 698 O O . ARG A 1 88 ? -20.959 -4.596 41.694 1.00 95.12 88 ARG A O 1
ATOM 705 N N . PRO A 1 89 ? -20.014 -6.474 40.886 1.00 95.38 89 PRO A N 1
ATOM 706 C CA . PRO A 1 89 ? -20.072 -7.195 42.156 1.00 95.38 89 PRO A CA 1
ATOM 707 C C . PRO A 1 89 ? -19.254 -6.515 43.262 1.00 95.38 89 PRO A C 1
ATOM 709 O O . PRO A 1 89 ? -19.619 -6.601 44.431 1.00 95.38 89 PRO A O 1
ATOM 712 N N . GLU A 1 90 ? -18.185 -5.801 42.906 1.00 95.31 90 GLU A N 1
ATOM 713 C CA . GLU A 1 90 ? -17.325 -5.051 43.825 1.00 95.31 90 GLU A CA 1
ATOM 714 C C . GLU A 1 90 ? -18.043 -3.890 44.532 1.00 95.31 90 GLU A C 1
ATOM 716 O O . GLU A 1 90 ? -17.707 -3.548 45.665 1.00 95.31 90 GLU A O 1
ATOM 721 N N . ASP A 1 91 ? -19.062 -3.319 43.887 1.00 96.06 91 ASP A N 1
ATOM 722 C CA . ASP A 1 91 ? -19.842 -2.193 44.404 1.00 96.06 91 ASP A CA 1
ATOM 723 C C . ASP A 1 91 ? -21.129 -2.643 45.114 1.00 96.06 91 ASP A C 1
ATOM 725 O O . ASP A 1 91 ? -21.890 -1.818 45.638 1.00 96.06 91 ASP A O 1
ATOM 729 N N . PHE A 1 92 ? -21.390 -3.953 45.137 1.00 96.81 92 PHE A N 1
ATOM 730 C CA . PHE A 1 92 ? -22.543 -4.546 45.798 1.00 96.81 92 PHE A CA 1
ATOM 731 C C . PHE A 1 92 ? -22.229 -4.836 47.271 1.00 96.81 92 PHE A C 1
ATOM 733 O O . PHE A 1 92 ? -21.709 -5.890 47.638 1.00 96.81 92 PHE A O 1
ATOM 740 N N . ILE A 1 93 ? -22.545 -3.870 48.133 1.00 96.25 93 ILE A N 1
ATOM 741 C CA . ILE A 1 93 ? -22.102 -3.837 49.531 1.00 96.25 93 ILE A CA 1
ATOM 742 C C . ILE A 1 93 ? -23.266 -3.916 50.521 1.00 96.25 93 ILE A C 1
ATOM 744 O O . ILE A 1 93 ? -24.412 -3.589 50.200 1.00 96.25 93 ILE A O 1
ATOM 748 N N . LYS A 1 94 ? -22.951 -4.294 51.766 1.00 95.62 94 LYS A N 1
ATOM 749 C CA . LYS A 1 94 ? -23.905 -4.255 52.880 1.00 95.62 94 LYS A CA 1
ATOM 750 C C . LYS A 1 94 ? -24.287 -2.820 53.238 1.00 95.62 94 LYS A C 1
ATOM 752 O O . LYS A 1 94 ? -23.431 -1.941 53.324 1.00 95.62 94 LYS A O 1
ATOM 757 N N . SER A 1 95 ? -25.571 -2.600 53.499 1.00 92.38 95 SER A N 1
ATOM 758 C CA . SER A 1 95 ? -26.108 -1.345 54.022 1.00 92.38 95 SER A CA 1
ATOM 759 C C . SER A 1 95 ? -27.405 -1.598 54.785 1.00 92.38 95 SER A C 1
ATOM 761 O O . SER A 1 95 ? -28.424 -1.936 54.191 1.00 92.38 95 SER A O 1
ATOM 763 N N . GLU A 1 96 ? -27.370 -1.430 56.107 1.00 90.12 96 GLU A N 1
ATOM 764 C CA . GLU A 1 96 ? -28.424 -1.887 57.030 1.00 90.12 96 GLU A CA 1
ATOM 765 C C . GLU A 1 96 ? -29.814 -1.292 56.746 1.00 90.12 96 GLU A C 1
ATOM 767 O O . GLU A 1 96 ? -30.830 -1.959 56.939 1.00 90.12 96 GLU A O 1
ATOM 772 N N . ASN A 1 97 ? -29.870 -0.066 56.217 1.00 89.44 97 ASN A N 1
ATOM 773 C CA . ASN A 1 97 ? -31.120 0.669 56.007 1.00 89.44 97 ASN A CA 1
ATOM 774 C C . ASN A 1 97 ? -31.676 0.572 54.576 1.00 89.44 97 ASN A C 1
ATOM 776 O O . ASN A 1 97 ? -32.525 1.383 54.188 1.00 89.44 97 ASN A O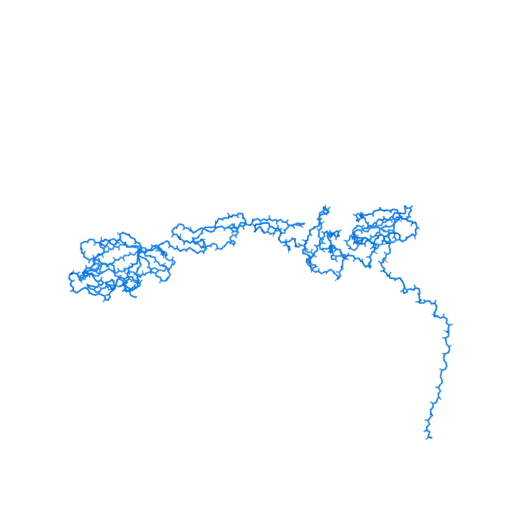 1
ATOM 780 N N . ARG A 1 98 ? -31.191 -0.384 53.772 1.00 92.38 98 ARG A N 1
ATOM 781 C CA . ARG A 1 98 ? -31.469 -0.436 52.332 1.00 92.38 98 ARG A CA 1
ATOM 782 C C . ARG A 1 98 ? -31.907 -1.811 51.836 1.00 92.38 98 ARG A C 1
ATOM 784 O O . ARG A 1 98 ? -31.456 -2.845 52.325 1.00 92.38 98 ARG A O 1
ATOM 791 N N . TYR A 1 99 ? -32.769 -1.794 50.823 1.00 91.44 99 TYR A N 1
ATOM 792 C CA . TYR A 1 99 ? -33.042 -2.941 49.959 1.00 91.44 99 TYR A CA 1
ATOM 793 C C . TYR A 1 99 ? -32.466 -2.686 48.576 1.00 91.44 99 TYR A C 1
ATOM 795 O O . TYR A 1 99 ? -32.669 -1.609 48.015 1.00 91.44 99 TYR A O 1
ATOM 803 N N . HIS A 1 100 ? -31.841 -3.700 47.995 1.00 94.88 100 HIS A N 1
ATOM 804 C CA . HIS A 1 100 ? -31.487 -3.703 46.584 1.00 94.88 100 HIS A CA 1
ATOM 805 C C . HIS A 1 100 ? -32.517 -4.494 45.784 1.00 94.88 100 HIS A C 1
ATOM 807 O O . HIS A 1 100 ? -32.910 -5.581 46.205 1.00 94.88 100 HIS A O 1
ATOM 813 N N . PHE A 1 101 ? -32.904 -3.982 44.619 1.00 93.69 101 PHE A N 1
ATOM 814 C CA . PHE A 1 101 ? -33.774 -4.665 43.671 1.00 93.69 101 PHE A CA 1
ATOM 815 C C . PHE A 1 101 ? -33.120 -4.753 42.293 1.00 93.69 101 PHE A C 1
ATOM 817 O O . PHE A 1 101 ? -32.788 -3.725 41.706 1.00 93.69 101 PHE A O 1
ATOM 824 N N . GLY A 1 102 ? -32.993 -5.964 41.749 1.00 91.12 102 GLY A N 1
ATOM 825 C CA . GLY A 1 102 ? -32.563 -6.180 40.362 1.00 91.12 102 GLY A CA 1
ATOM 826 C C . GLY A 1 102 ? -33.752 -6.169 39.399 1.00 91.12 102 GLY A C 1
ATOM 827 O O . GLY A 1 102 ? -34.786 -6.752 39.722 1.00 91.12 102 GLY A O 1
ATOM 828 N N . LYS A 1 103 ? -33.625 -5.534 38.225 1.00 89.62 103 LYS A N 1
ATOM 829 C CA . LYS A 1 103 ? -34.623 -5.608 37.140 1.00 89.62 103 LYS A CA 1
ATOM 830 C C . LYS A 1 103 ? -34.305 -6.818 36.259 1.00 89.62 103 LYS A C 1
ATOM 832 O O . LYS A 1 103 ? -33.208 -6.900 35.721 1.00 89.62 103 LYS A O 1
ATOM 837 N N . VAL A 1 104 ? -35.248 -7.749 36.119 1.00 77.56 104 VAL A N 1
ATOM 838 C CA . VAL A 1 104 ? -35.057 -9.010 35.374 1.00 77.56 104 VAL A CA 1
ATOM 839 C C . VAL A 1 104 ? -35.835 -9.011 34.057 1.00 77.56 104 VAL A C 1
ATOM 841 O O . VAL A 1 104 ? -35.311 -9.431 33.032 1.00 77.56 104 VAL A O 1
ATOM 844 N N . SER A 1 105 ? -37.071 -8.512 34.063 1.00 78.69 105 SER A N 1
ATOM 845 C CA . SER A 1 105 ? -37.941 -8.480 32.880 1.00 78.69 105 SER A CA 1
ATOM 846 C C . SER A 1 105 ? -37.850 -7.138 32.147 1.00 78.69 105 SER A C 1
ATOM 848 O O . SER A 1 105 ? -37.703 -6.092 32.785 1.00 78.69 105 SER A O 1
ATOM 850 N N . GLU A 1 106 ? -37.941 -7.168 30.811 1.00 76.75 106 GLU A N 1
ATOM 851 C CA . GLU A 1 106 ? -37.997 -5.974 29.942 1.00 76.75 106 GLU A CA 1
ATOM 852 C C . GLU A 1 106 ? -36.819 -4.994 30.171 1.00 76.75 106 GLU A C 1
ATOM 854 O O . GLU A 1 106 ? -36.939 -3.771 30.047 1.00 76.75 106 GLU A O 1
ATOM 859 N N . ARG A 1 107 ? -35.653 -5.532 30.554 1.00 87.62 107 ARG A N 1
ATOM 860 C CA . ARG A 1 107 ? -34.405 -4.778 30.724 1.00 87.62 107 ARG A CA 1
ATOM 861 C C . ARG A 1 107 ? -33.735 -4.594 29.364 1.00 87.62 107 ARG A C 1
ATOM 863 O O . ARG A 1 107 ? -33.580 -5.556 28.618 1.00 87.62 107 ARG A O 1
ATOM 870 N N . VAL A 1 108 ? -33.306 -3.370 29.067 1.00 93.56 108 VAL A N 1
ATOM 871 C CA . VAL A 1 108 ? -32.417 -3.112 27.928 1.00 93.56 108 VAL A CA 1
ATOM 872 C C . VAL A 1 108 ? -31.042 -3.704 28.257 1.00 93.56 108 VAL A C 1
ATOM 874 O O . VAL A 1 108 ? -30.502 -3.335 29.308 1.00 93.56 108 VAL A O 1
ATOM 877 N N . PRO A 1 109 ? -30.485 -4.605 27.421 1.00 95.38 109 PRO A N 1
ATOM 878 C CA . PRO A 1 109 ? -29.171 -5.198 27.657 1.00 95.38 109 PRO A CA 1
ATOM 879 C C . PRO A 1 109 ? -28.095 -4.129 27.813 1.00 95.38 109 PRO A C 1
ATOM 881 O O . PRO A 1 109 ? -28.118 -3.101 27.123 1.00 95.38 109 PRO A O 1
ATOM 884 N N . LEU A 1 110 ? -27.141 -4.368 28.708 1.00 96.25 110 LEU A N 1
ATOM 885 C CA . LEU A 1 110 ? -26.053 -3.434 28.948 1.00 96.25 110 LEU A CA 1
ATOM 886 C C . LEU A 1 110 ? -25.283 -3.154 27.651 1.00 96.25 110 LEU A C 1
ATOM 888 O O . LEU A 1 110 ? -25.000 -4.075 26.889 1.00 96.25 110 LEU A O 1
ATOM 892 N N . ALA A 1 111 ? -24.944 -1.885 27.403 1.00 96.69 111 ALA A N 1
ATOM 893 C CA . ALA A 1 111 ? -24.194 -1.437 26.227 1.00 96.69 111 ALA A CA 1
ATOM 894 C C . ALA A 1 111 ? -24.891 -1.627 24.866 1.00 96.69 111 ALA A C 1
ATOM 896 O O . ALA A 1 111 ? -24.271 -1.397 23.829 1.00 96.69 111 ALA A O 1
ATOM 897 N N . SER A 1 112 ? -26.174 -1.998 24.835 1.00 95.75 112 SER A N 1
ATOM 898 C CA . SER A 1 112 ? -26.928 -2.117 23.575 1.00 95.75 112 SER A CA 1
ATOM 899 C C . SER A 1 112 ? -27.377 -0.769 22.992 1.00 95.75 112 SER A C 1
ATOM 901 O O . SER A 1 112 ? -27.657 -0.679 21.797 1.00 95.75 112 SER A O 1
ATOM 903 N N . ILE A 1 113 ? -27.406 0.290 23.809 1.00 95.69 113 ILE A N 1
ATOM 904 C CA . ILE A 1 113 ? -27.791 1.657 23.425 1.00 95.69 113 ILE A CA 1
ATOM 905 C C . ILE A 1 113 ? -26.770 2.680 23.961 1.00 95.69 113 ILE A C 1
ATOM 907 O O . ILE A 1 113 ? -26.163 2.426 25.008 1.00 95.69 113 ILE A O 1
ATOM 911 N N . PRO A 1 114 ? -26.579 3.836 23.296 1.00 94.88 114 PRO A N 1
ATOM 912 C CA . PRO A 1 114 ? -25.588 4.835 23.707 1.00 94.88 114 PRO A CA 1
ATOM 913 C C . PRO A 1 114 ? -25.888 5.477 25.070 1.00 94.88 114 PRO A C 1
ATOM 915 O O . PRO A 1 114 ? -24.970 5.878 25.778 1.00 94.88 114 PRO A O 1
ATOM 918 N N . GLU A 1 115 ? -27.155 5.539 25.490 1.00 94.88 115 GLU A N 1
ATOM 919 C CA . GLU A 1 115 ? -27.571 6.094 26.787 1.00 94.88 115 GLU A CA 1
ATOM 920 C C . GLU A 1 115 ? -27.290 5.151 27.969 1.00 94.88 115 GLU A C 1
ATOM 922 O O . GLU A 1 115 ? -27.388 5.556 29.132 1.00 94.88 115 GLU A O 1
ATOM 927 N N . LEU A 1 116 ? -26.959 3.890 27.680 1.00 96.00 116 LEU A N 1
ATOM 928 C CA . LEU A 1 116 ? -26.609 2.858 28.649 1.00 96.00 116 LEU A CA 1
ATOM 929 C C . LEU A 1 116 ? -25.305 2.164 28.218 1.00 96.00 116 LEU A C 1
ATOM 931 O O . LEU A 1 116 ? -25.309 0.960 27.949 1.00 96.00 116 LEU A O 1
ATOM 935 N N . PRO A 1 117 ? -24.176 2.893 28.146 1.00 96.44 117 PRO A N 1
ATOM 936 C CA . PRO A 1 117 ? -22.921 2.304 27.713 1.00 96.44 117 PRO A CA 1
ATOM 937 C C . PRO A 1 117 ? -22.382 1.359 28.786 1.00 96.44 117 PRO A C 1
ATOM 939 O O . PRO A 1 117 ? -22.648 1.562 29.972 1.00 96.44 117 PRO A O 1
ATOM 942 N N . GLY A 1 118 ? -21.613 0.348 28.391 1.00 96.00 118 GLY A N 1
ATOM 943 C CA . GLY A 1 118 ? -20.761 -0.453 29.276 1.00 96.00 118 GLY A CA 1
ATOM 944 C C . GLY A 1 118 ? -19.428 0.254 29.542 1.00 96.00 118 GLY A C 1
ATOM 945 O O . GLY A 1 118 ? -19.057 1.169 28.815 1.00 96.00 118 GLY A O 1
ATOM 946 N N . TYR A 1 119 ? -18.679 -0.141 30.568 1.00 94.19 119 TYR A N 1
ATOM 947 C CA . TYR A 1 119 ? -17.305 0.342 30.761 1.00 94.19 119 TYR A CA 1
ATOM 948 C C . TYR A 1 119 ? -16.273 -0.597 30.122 1.00 94.19 119 TYR A C 1
ATOM 950 O O . TYR A 1 119 ? -15.179 -0.156 29.782 1.00 94.19 119 TYR A O 1
ATOM 958 N N . SER A 1 120 ? -16.604 -1.879 29.930 1.00 94.88 120 SER A N 1
ATOM 959 C CA . SER A 1 120 ? -15.767 -2.844 29.205 1.00 94.88 120 SER A CA 1
ATOM 960 C C . SER A 1 120 ? -16.575 -4.037 28.685 1.00 94.88 120 SER A C 1
ATOM 962 O O . SER A 1 120 ? -17.664 -4.324 29.186 1.00 94.88 120 SER A O 1
ATOM 964 N N . CYS A 1 121 ? -16.017 -4.783 27.727 1.00 95.81 121 CYS A N 1
ATOM 965 C CA . CYS A 1 121 ? -16.612 -6.033 27.238 1.00 95.81 121 CYS A CA 1
ATOM 966 C C . CYS A 1 121 ? -16.762 -7.072 28.355 1.00 95.81 121 CYS A C 1
ATOM 968 O O . CYS A 1 121 ? -17.793 -7.732 28.457 1.00 95.81 121 CYS A O 1
ATOM 970 N N . LYS A 1 122 ? -15.785 -7.135 29.267 1.00 95.81 122 LYS A N 1
ATOM 971 C CA . LYS A 1 122 ? -15.848 -7.965 30.475 1.00 95.81 122 LYS A CA 1
ATOM 972 C C . LYS A 1 122 ? -17.054 -7.645 31.363 1.00 95.81 122 LYS A C 1
ATOM 974 O O . LYS A 1 122 ? -17.710 -8.557 31.856 1.00 95.81 122 LYS A O 1
ATOM 979 N N . GLU A 1 123 ? -17.363 -6.365 31.567 1.00 96.06 123 GLU A N 1
ATOM 980 C CA . GLU A 1 123 ? -18.544 -5.959 32.343 1.00 96.06 123 GLU A CA 1
ATOM 981 C C . GLU A 1 123 ? -19.844 -6.375 31.650 1.00 96.06 123 GLU A C 1
ATOM 983 O O . GLU A 1 123 ? -20.758 -6.874 32.305 1.00 96.06 123 GLU A O 1
ATOM 988 N N . ILE A 1 124 ? -19.924 -6.194 30.330 1.00 96.94 124 ILE A N 1
ATOM 989 C CA . ILE A 1 124 ? -21.094 -6.596 29.541 1.00 96.94 124 ILE A CA 1
ATOM 990 C C . ILE A 1 124 ? -21.296 -8.105 29.655 1.00 96.94 124 ILE A C 1
ATOM 992 O O . ILE A 1 124 ? -22.387 -8.551 29.994 1.00 96.94 124 ILE A O 1
ATOM 996 N N . LYS A 1 125 ? -20.233 -8.891 29.470 1.00 96.69 125 LYS A N 1
ATOM 997 C CA . LYS A 1 125 ? -20.278 -10.348 29.610 1.00 96.69 125 LYS A CA 1
ATOM 998 C C . LYS A 1 125 ? -20.713 -10.790 31.006 1.00 96.69 125 LYS A C 1
ATOM 1000 O O . LYS A 1 125 ? -21.533 -11.693 31.128 1.00 96.69 125 LYS A O 1
ATOM 1005 N N . ALA A 1 126 ? -20.226 -10.132 32.058 1.00 95.56 126 ALA A N 1
ATOM 1006 C CA . ALA A 1 126 ? -20.656 -10.417 33.426 1.00 95.56 126 ALA A CA 1
ATOM 1007 C C . ALA A 1 126 ? -22.145 -10.089 33.652 1.00 95.56 126 ALA A C 1
ATOM 1009 O O . ALA A 1 126 ? -22.850 -10.842 34.323 1.00 95.56 126 ALA A O 1
ATOM 1010 N N . SER A 1 127 ? -22.633 -8.992 33.064 1.00 94.94 127 SER A N 1
ATOM 1011 C CA . SER A 1 127 ? -24.025 -8.550 33.186 1.00 94.94 127 SER A CA 1
ATOM 1012 C C . SER A 1 127 ? -25.011 -9.420 32.401 1.00 94.94 127 SER A C 1
ATOM 1014 O O . SER A 1 127 ? -26.085 -9.729 32.911 1.00 94.94 127 SER A O 1
ATOM 1016 N N . GLU A 1 128 ? -24.676 -9.777 31.159 1.00 94.19 128 GLU A N 1
ATOM 1017 C CA . GLU A 1 128 ? -25.577 -10.469 30.224 1.00 94.19 128 GLU A CA 1
ATOM 1018 C C . GLU A 1 128 ? -25.370 -11.996 30.206 1.00 94.19 128 GLU A C 1
ATOM 1020 O O . GLU A 1 128 ? -26.221 -12.732 29.707 1.00 94.19 128 GLU A O 1
ATOM 1025 N N . GLN A 1 129 ? -24.277 -12.493 30.794 1.00 91.06 129 GLN A N 1
ATOM 1026 C CA . GLN A 1 129 ? -23.963 -13.920 30.929 1.00 91.06 129 GLN A CA 1
ATOM 1027 C C . GLN A 1 129 ? -24.015 -14.641 29.569 1.00 91.06 129 GLN A C 1
ATOM 1029 O O . GLN A 1 129 ? -23.363 -14.211 28.622 1.00 91.06 129 GLN A O 1
ATOM 1034 N N . GLU A 1 130 ? -24.797 -15.717 29.449 1.00 89.44 130 GLU A N 1
ATOM 1035 C CA . GLU A 1 130 ? -24.961 -16.495 28.211 1.00 89.44 130 GLU A CA 1
ATOM 1036 C C . GLU A 1 130 ? -25.591 -15.691 27.060 1.00 89.44 130 GLU A C 1
ATOM 1038 O O . GLU A 1 130 ? -25.501 -16.098 25.905 1.00 89.44 130 GLU A O 1
ATOM 1043 N N . GLN A 1 131 ? -26.224 -14.550 27.352 1.00 90.38 131 GLN A N 1
ATOM 1044 C CA . GLN A 1 131 ? -26.801 -13.666 26.336 1.00 90.38 131 GLN A CA 1
ATOM 1045 C C . GLN A 1 131 ? -25.767 -12.693 25.745 1.00 90.38 131 GLN A C 1
ATOM 1047 O O . GLN A 1 131 ? -26.053 -12.041 24.740 1.00 90.38 131 GLN A O 1
ATOM 1052 N N . ALA A 1 132 ? -24.570 -12.586 26.338 1.00 93.88 132 ALA A N 1
ATOM 1053 C CA . ALA A 1 132 ? -23.472 -11.810 25.773 1.00 93.88 132 ALA A CA 1
ATOM 1054 C C . ALA A 1 132 ? -22.880 -12.538 24.561 1.00 93.88 132 ALA A C 1
ATOM 1056 O O . ALA A 1 132 ? -22.283 -13.605 24.698 1.00 93.88 132 ALA A O 1
ATOM 1057 N N . VAL A 1 133 ? -22.992 -11.937 23.378 1.00 95.88 133 VAL A N 1
ATOM 1058 C CA . VAL A 1 133 ? -22.419 -12.462 22.131 1.00 95.88 133 VAL A CA 1
ATOM 1059 C C . VAL A 1 133 ? -21.446 -11.451 21.539 1.00 95.88 133 VAL A C 1
ATOM 1061 O O . VAL A 1 133 ? -21.579 -10.254 21.772 1.00 95.88 133 VAL A O 1
ATOM 1064 N N . SER A 1 134 ? -20.453 -11.906 20.778 1.00 96.69 134 SER A N 1
ATOM 1065 C CA . SER A 1 134 ? -19.525 -10.984 20.119 1.00 96.69 134 SER A CA 1
ATOM 1066 C C . SER A 1 134 ? -20.268 -10.086 19.124 1.00 96.69 134 SER A C 1
ATOM 1068 O O . SER A 1 134 ? -21.138 -10.546 18.380 1.00 96.69 134 SER A O 1
ATOM 1070 N N . GLY A 1 135 ? -19.961 -8.792 19.128 1.00 95.19 135 GLY A N 1
ATOM 1071 C CA . GLY A 1 135 ? -20.727 -7.812 18.364 1.00 95.19 135 GLY A CA 1
ATOM 1072 C C . GLY A 1 135 ? -20.409 -6.370 18.729 1.00 95.19 135 GLY A C 1
ATOM 1073 O O . GLY A 1 135 ? -19.483 -6.091 19.483 1.00 95.19 135 GLY A O 1
ATOM 1074 N N . ASN A 1 136 ? -21.194 -5.440 18.186 1.00 95.06 136 ASN A N 1
ATOM 1075 C CA . ASN A 1 136 ? -21.023 -4.010 18.435 1.00 95.06 136 ASN A CA 1
ATOM 1076 C C . ASN A 1 136 ? -21.772 -3.566 19.693 1.00 95.06 136 ASN A C 1
ATOM 1078 O O . ASN A 1 136 ? -22.977 -3.786 19.806 1.00 95.06 136 ASN A O 1
ATOM 1082 N N . TYR A 1 137 ? -21.066 -2.875 20.581 1.00 95.69 137 TYR A N 1
ATOM 1083 C CA . TYR A 1 137 ? -21.555 -2.371 21.858 1.00 95.69 137 TYR A CA 1
ATOM 1084 C C . TYR A 1 137 ? -21.108 -0.924 22.085 1.00 95.69 137 TYR A C 1
ATOM 1086 O O . TYR A 1 137 ? -20.078 -0.475 21.582 1.00 95.69 137 TYR A O 1
ATOM 1094 N N . TRP A 1 138 ? -21.885 -0.181 22.865 1.00 95.62 138 TRP A N 1
ATOM 1095 C CA . TRP A 1 138 ? -21.564 1.180 23.281 1.00 95.62 138 TRP A CA 1
ATOM 1096 C C . TRP A 1 138 ? -20.745 1.167 24.569 1.00 95.62 138 TRP A C 1
ATOM 1098 O O . TRP A 1 138 ? -21.215 0.687 25.600 1.00 95.62 138 TRP A O 1
ATOM 1108 N N . LEU A 1 139 ? -19.532 1.716 24.530 1.00 94.69 139 LEU A N 1
ATOM 1109 C CA . LEU A 1 139 ? -18.613 1.773 25.666 1.00 94.69 139 LEU A CA 1
ATOM 1110 C C . LEU A 1 139 ? -18.318 3.218 26.087 1.00 94.69 139 LEU A C 1
ATOM 1112 O O . LEU A 1 139 ? -18.160 4.093 25.245 1.00 94.69 139 LEU A O 1
ATOM 1116 N N . ASP A 1 140 ? -18.186 3.465 27.388 1.00 93.62 140 ASP A N 1
ATOM 1117 C CA . ASP A 1 140 ? -17.658 4.717 27.957 1.00 93.62 140 ASP A CA 1
ATOM 1118 C C . ASP A 1 140 ? -16.644 4.394 29.070 1.00 93.62 140 ASP A C 1
ATOM 1120 O O . ASP A 1 140 ? -16.935 4.563 30.258 1.00 93.62 140 ASP A O 1
ATOM 1124 N N . PRO A 1 141 ? -15.447 3.885 28.720 1.00 91.38 141 PRO A N 1
ATOM 1125 C CA . PRO A 1 141 ? -14.498 3.344 29.700 1.00 91.38 141 PRO A CA 1
ATOM 1126 C C . PRO A 1 141 ? -14.028 4.383 30.727 1.00 91.38 141 PRO A C 1
ATOM 1128 O O . PRO A 1 141 ? -13.715 4.045 31.867 1.00 91.38 141 PRO A O 1
ATOM 1131 N N . ILE A 1 142 ? -14.011 5.659 30.328 1.00 89.62 142 ILE A N 1
ATOM 1132 C CA . ILE A 1 142 ? -13.546 6.793 31.136 1.00 89.62 142 ILE A CA 1
ATOM 1133 C C . ILE A 1 142 ? -14.681 7.552 31.839 1.00 89.62 142 ILE A C 1
ATOM 1135 O O . ILE A 1 142 ? -14.412 8.558 32.494 1.00 89.62 142 ILE A O 1
ATOM 1139 N N . ARG A 1 143 ? -15.935 7.083 31.733 1.00 88.81 143 ARG A N 1
ATOM 1140 C CA . ARG A 1 143 ? -17.124 7.710 32.348 1.00 88.81 143 ARG A CA 1
ATOM 1141 C C . ARG A 1 143 ? -17.283 9.185 31.970 1.00 88.81 143 ARG A C 1
ATOM 1143 O O . ARG A 1 143 ? -17.635 10.024 32.798 1.00 88.81 143 ARG A O 1
ATOM 1150 N N . SER A 1 144 ? -16.976 9.499 30.718 1.00 87.69 144 SER A N 1
ATOM 1151 C CA . SER A 1 144 ? -17.041 10.852 30.168 1.00 87.69 144 SER A CA 1
ATOM 1152 C C . SER A 1 144 ? -18.470 11.331 29.911 1.00 87.69 144 SER A C 1
ATOM 1154 O O . SER A 1 144 ? -18.685 12.524 29.705 1.00 87.69 144 SER A O 1
ATOM 1156 N N . GLY A 1 145 ? -19.438 10.409 29.889 1.00 87.06 145 GLY A N 1
ATOM 1157 C CA . GLY A 1 145 ? -20.795 10.651 29.408 1.00 87.06 145 GLY A CA 1
ATOM 1158 C C . GLY A 1 145 ? -20.925 10.553 27.885 1.00 87.06 145 GLY A C 1
ATOM 1159 O O . GLY A 1 145 ? -22.039 10.646 27.377 1.00 87.06 145 GLY A O 1
ATOM 1160 N N . ASN A 1 146 ? -19.820 10.339 27.161 1.00 87.25 146 ASN A N 1
ATOM 1161 C CA . ASN A 1 146 ? -19.800 10.173 25.711 1.00 87.25 146 ASN A CA 1
ATOM 1162 C C . ASN A 1 146 ? -19.482 8.716 25.363 1.00 87.25 146 ASN A C 1
ATOM 1164 O O . ASN A 1 146 ? -18.340 8.273 25.472 1.00 87.25 146 ASN A O 1
ATOM 1168 N N . SER A 1 147 ? -20.495 7.973 24.923 1.00 91.38 147 SER A N 1
ATOM 1169 C CA . SER A 1 147 ? -20.331 6.582 24.506 1.00 91.38 147 SER A CA 1
ATOM 1170 C C . SER A 1 147 ? -19.714 6.466 23.110 1.00 91.38 147 SER A C 1
ATOM 1172 O O . SER A 1 147 ? -20.124 7.166 22.182 1.00 91.38 147 SER A O 1
ATOM 1174 N N . ILE A 1 148 ? -18.805 5.513 22.938 1.00 90.38 148 ILE A N 1
ATOM 1175 C CA . ILE A 1 148 ? -18.148 5.166 21.677 1.00 90.38 148 ILE A CA 1
ATOM 1176 C C . ILE A 1 148 ? -18.612 3.769 21.264 1.00 90.38 148 ILE A C 1
ATOM 1178 O O . ILE A 1 148 ? -18.687 2.865 22.094 1.00 90.38 148 ILE A O 1
ATOM 1182 N N . LEU A 1 149 ? -18.926 3.581 19.983 1.00 91.69 149 LEU A N 1
ATOM 1183 C CA . LEU A 1 149 ? -19.242 2.259 19.449 1.00 91.69 149 LEU A CA 1
ATOM 1184 C C . LEU A 1 149 ? -17.947 1.453 19.272 1.00 91.69 149 LEU A C 1
ATOM 1186 O O . LEU A 1 149 ? -17.031 1.913 18.593 1.00 91.69 149 LEU A O 1
ATOM 1190 N N . ALA A 1 150 ? -17.893 0.259 19.850 1.00 92.75 150 ALA A N 1
ATOM 1191 C CA . ALA A 1 150 ? -16.766 -0.663 19.757 1.00 92.75 150 ALA A CA 1
ATOM 1192 C C . ALA A 1 150 ? -17.267 -2.093 19.527 1.00 92.75 150 ALA A C 1
ATOM 1194 O O . ALA A 1 150 ? -18.388 -2.434 19.903 1.00 92.75 150 ALA A O 1
ATOM 1195 N N . TYR A 1 151 ? -16.442 -2.936 18.923 1.00 94.00 151 TYR A N 1
ATOM 1196 C CA . TYR A 1 151 ? -16.719 -4.350 18.750 1.00 94.00 151 TYR A CA 1
ATOM 1197 C C . TYR A 1 151 ? -16.143 -5.075 19.954 1.00 94.00 151 TYR A C 1
ATOM 1199 O O . TYR A 1 151 ? -14.940 -5.033 20.192 1.00 94.00 151 TYR A O 1
ATOM 1207 N N . CYS A 1 152 ? -16.999 -5.717 20.731 1.00 95.69 152 CYS A N 1
ATOM 1208 C CA . CYS A 1 152 ? -16.569 -6.590 21.803 1.00 95.69 152 CYS A CA 1
ATOM 1209 C C . CYS A 1 152 ? -16.491 -8.012 21.281 1.00 95.69 152 CYS A C 1
ATOM 1211 O O . CYS A 1 152 ? -17.504 -8.585 20.878 1.00 95.69 152 CYS A O 1
ATOM 1213 N N . ASP A 1 153 ? -15.305 -8.594 21.362 1.00 95.44 153 ASP A N 1
ATOM 1214 C CA . ASP A 1 153 ? -15.165 -10.036 21.316 1.00 95.44 153 ASP A CA 1
ATOM 1215 C C . ASP A 1 153 ? -15.446 -10.585 22.720 1.00 95.44 153 ASP A C 1
ATOM 1217 O O 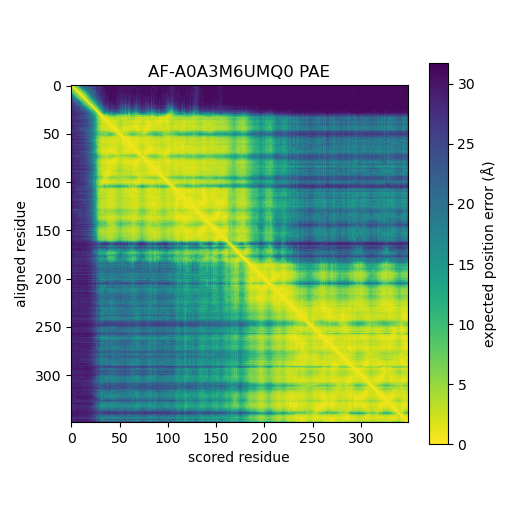. ASP A 1 153 ? -14.685 -10.352 23.658 1.00 95.44 153 ASP A O 1
ATOM 1221 N N . MET A 1 154 ? -16.573 -11.276 22.891 1.00 95.50 154 MET A N 1
ATOM 1222 C CA . MET A 1 154 ? -16.971 -11.828 24.187 1.00 95.50 154 MET A CA 1
ATOM 1223 C C . MET A 1 154 ? -16.195 -13.098 24.552 1.00 95.50 154 MET A C 1
ATOM 1225 O O . MET A 1 154 ? -16.217 -13.497 25.717 1.00 95.50 154 MET A O 1
ATOM 1229 N N . GLU A 1 155 ? -15.479 -13.727 23.617 1.00 94.88 155 GLU A N 1
ATOM 1230 C CA . GLU A 1 155 ? -14.590 -14.849 23.931 1.00 94.88 155 GLU A CA 1
ATOM 1231 C C . GLU A 1 155 ? -13.323 -14.342 24.622 1.00 94.88 155 GLU A C 1
ATOM 1233 O O . GLU A 1 155 ? -12.970 -14.829 25.698 1.00 94.88 155 GLU A O 1
ATOM 1238 N N . THR A 1 156 ? -12.689 -13.318 24.041 1.00 94.75 156 THR A N 1
ATOM 1239 C CA . THR A 1 156 ? -11.448 -12.717 24.560 1.00 94.75 156 THR A CA 1
ATOM 1240 C C . THR A 1 156 ? -11.679 -11.583 25.562 1.00 94.75 156 THR A C 1
ATOM 1242 O O . THR A 1 156 ? -10.763 -11.222 26.296 1.00 94.75 156 THR A O 1
ATOM 1245 N N . GLU A 1 157 ? -12.898 -11.041 25.627 1.00 94.38 157 GLU A N 1
ATOM 1246 C CA . GLU A 1 157 ? -13.294 -9.873 26.429 1.00 94.38 157 GLU A CA 1
ATOM 1247 C C . GLU A 1 157 ? -12.549 -8.579 26.050 1.00 94.38 157 GLU A C 1
ATOM 1249 O O . GLU A 1 157 ? -12.463 -7.642 26.852 1.00 94.38 157 GLU A O 1
ATOM 1254 N N . ILE A 1 158 ? -12.040 -8.510 24.815 1.00 91.62 158 ILE A N 1
ATOM 1255 C CA . ILE A 1 158 ? -11.299 -7.369 24.268 1.00 91.62 158 ILE A CA 1
ATOM 1256 C C . ILE A 1 158 ? -12.224 -6.509 23.399 1.00 91.62 158 ILE A C 1
ATOM 1258 O O . ILE A 1 158 ? -13.043 -7.017 22.630 1.00 91.62 158 ILE A O 1
ATOM 1262 N N . ALA A 1 159 ? -12.081 -5.189 23.537 1.00 91.56 159 ALA A N 1
ATOM 1263 C CA . ALA A 1 159 ? -12.771 -4.202 22.717 1.00 91.56 159 ALA A CA 1
ATOM 1264 C C . ALA A 1 159 ? -11.892 -3.768 21.537 1.00 91.56 159 ALA A C 1
ATOM 1266 O O . ALA A 1 159 ? -10.759 -3.332 21.740 1.00 91.56 159 ALA A O 1
ATOM 1267 N N . ASP A 1 160 ? -12.444 -3.820 20.330 1.00 90.69 160 ASP A N 1
ATOM 1268 C CA . ASP A 1 160 ? -11.910 -3.185 19.131 1.00 90.69 160 ASP A CA 1
ATOM 1269 C C . ASP A 1 160 ? -12.706 -1.903 18.843 1.00 90.69 160 ASP A C 1
ATOM 1271 O O . ASP A 1 160 ? -13.885 -1.931 18.492 1.00 90.69 160 ASP A O 1
ATOM 1275 N N . TYR A 1 161 ? -12.065 -0.752 19.004 1.00 87.75 161 TYR A N 1
ATOM 1276 C CA . TYR A 1 161 ? -12.657 0.567 18.791 1.00 87.75 161 TYR A CA 1
ATOM 1277 C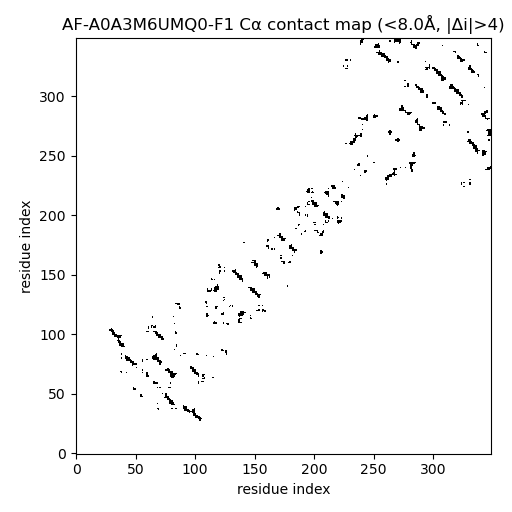 C . TYR A 1 161 ? -12.598 1.021 17.320 1.00 87.75 161 TYR A C 1
ATOM 1279 O O . TYR A 1 161 ? -13.073 2.111 17.001 1.00 87.75 161 TYR A O 1
ATOM 1287 N N . CYS A 1 162 ? -12.047 0.209 16.410 1.00 84.81 162 CYS A N 1
ATOM 1288 C CA . CYS A 1 162 ? -11.827 0.556 15.003 1.00 84.81 162 CYS A CA 1
ATOM 1289 C C . CYS A 1 162 ? -12.926 0.095 14.031 1.00 84.81 162 CYS A C 1
ATOM 1291 O O . CYS A 1 162 ? -12.780 0.233 12.819 1.00 84.81 162 CYS A O 1
ATOM 1293 N N . VAL A 1 163 ? -14.070 -0.371 14.535 1.00 74.94 163 VAL A N 1
ATOM 1294 C CA . VAL A 1 163 ? -15.146 -1.011 13.746 1.00 74.94 163 VAL A CA 1
ATOM 1295 C C . VAL A 1 163 ? -15.835 -0.120 12.704 1.00 74.94 163 VAL A C 1
ATOM 1297 O O . VAL A 1 163 ? -16.602 -0.607 11.873 1.00 74.94 163 VAL A O 1
ATOM 1300 N N . LYS A 1 164 ? -15.628 1.201 12.741 1.00 60.28 164 LYS A N 1
ATOM 1301 C CA . LYS A 1 164 ? -16.259 2.135 11.800 1.00 60.28 164 LYS A CA 1
ATOM 1302 C C . LYS A 1 164 ? -15.380 3.368 11.608 1.00 60.28 164 LYS A C 1
ATOM 1304 O O . LYS A 1 164 ? -15.568 4.379 12.276 1.00 60.28 164 LYS A O 1
ATOM 1309 N N . HIS A 1 165 ? -14.400 3.264 10.712 1.00 56.28 165 HIS A N 1
ATOM 1310 C CA . HIS A 1 165 ? -13.447 4.327 10.390 1.00 56.28 165 HIS A CA 1
ATOM 1311 C C . HIS A 1 165 ? -14.130 5.694 10.170 1.00 56.28 165 HIS A C 1
ATOM 1313 O O . HIS A 1 165 ? -14.758 5.934 9.142 1.00 56.28 165 HIS A O 1
ATOM 1319 N N . GLN A 1 166 ? -13.971 6.597 11.142 1.00 62.16 166 GLN A N 1
ATOM 1320 C CA . GLN A 1 166 ? -14.174 8.049 11.006 1.00 62.16 166 GLN A CA 1
ATOM 1321 C C . GLN A 1 166 ? -12.830 8.782 10.906 1.00 62.16 166 GLN A C 1
ATOM 1323 O O . GLN A 1 166 ? -12.728 9.970 11.206 1.00 62.16 166 GLN A O 1
ATOM 1328 N N . CYS A 1 167 ? -11.772 8.076 10.515 1.00 69.44 167 CYS A N 1
ATOM 1329 C CA . CYS A 1 167 ? -10.511 8.727 10.231 1.00 69.44 167 CYS A CA 1
ATOM 1330 C C . CYS A 1 167 ? -10.630 9.438 8.880 1.00 69.44 167 CYS A C 1
ATOM 1332 O O . CYS A 1 167 ? -10.964 8.823 7.867 1.00 69.44 167 CYS A O 1
ATOM 1334 N N . ALA A 1 168 ? -10.425 10.754 8.888 1.00 67.88 168 ALA A N 1
ATOM 1335 C CA . ALA A 1 168 ? -10.373 11.543 7.667 1.00 67.88 168 ALA A CA 1
ATOM 1336 C C . ALA A 1 168 ? -9.112 11.184 6.858 1.00 67.88 168 ALA A C 1
ATOM 1338 O O . ALA A 1 168 ? -8.093 10.797 7.426 1.00 67.88 168 ALA A O 1
ATOM 1339 N N . GLU A 1 169 ? -9.201 11.328 5.534 1.00 64.19 169 GLU A N 1
ATOM 1340 C CA . GLU A 1 169 ? -8.052 11.339 4.615 1.00 64.19 169 GLU A CA 1
ATOM 1341 C C . GLU A 1 169 ? -7.092 10.138 4.714 1.00 64.19 169 GLU A C 1
ATOM 1343 O O . GLU A 1 169 ? -5.894 10.315 4.863 1.00 64.19 169 GLU A O 1
ATOM 1348 N N . HIS A 1 170 ? -7.588 8.903 4.584 1.00 69.00 170 HIS A N 1
ATOM 1349 C CA . HIS A 1 170 ? -6.761 7.677 4.579 1.00 69.00 170 HIS A CA 1
ATOM 1350 C C . HIS A 1 170 ? -5.966 7.400 5.874 1.00 69.00 170 HIS A C 1
ATOM 1352 O O . HIS A 1 170 ? -5.179 6.456 5.911 1.00 69.00 170 HIS A O 1
ATOM 1358 N N . ALA A 1 171 ? -6.176 8.158 6.958 1.00 72.50 171 ALA A N 1
ATOM 1359 C CA . ALA A 1 171 ? -5.605 7.802 8.254 1.00 72.50 171 ALA A CA 1
ATOM 1360 C C . ALA A 1 171 ? -6.134 6.437 8.721 1.00 72.50 171 ALA A C 1
ATOM 1362 O O . ALA A 1 171 ? -7.331 6.142 8.633 1.00 72.50 171 ALA A O 1
ATOM 1363 N N . MET A 1 172 ? -5.237 5.612 9.257 1.00 75.31 172 MET A N 1
ATOM 1364 C CA . MET A 1 172 ? -5.602 4.320 9.819 1.00 75.31 172 MET A CA 1
ATOM 1365 C C . MET A 1 172 ? -6.051 4.481 11.266 1.00 75.31 172 MET A C 1
ATOM 1367 O O . MET A 1 172 ? -5.526 5.298 12.027 1.00 75.31 172 MET A O 1
ATOM 1371 N N . CYS A 1 173 ? -7.049 3.685 11.640 1.00 80.75 173 CYS A N 1
ATOM 1372 C CA . CYS A 1 173 ? -7.481 3.594 13.022 1.00 80.75 173 CYS A CA 1
ATOM 1373 C C . CYS A 1 173 ? -6.509 2.709 13.798 1.00 80.75 173 CYS A C 1
ATOM 1375 O O . CYS A 1 173 ? -6.233 1.581 13.396 1.00 80.75 173 CYS A O 1
ATOM 1377 N N . VAL A 1 174 ? -6.013 3.228 14.914 1.00 83.25 174 VAL A N 1
ATOM 1378 C CA . VAL A 1 174 ? -5.153 2.510 15.849 1.00 83.25 174 VAL A CA 1
ATOM 1379 C C . VAL A 1 174 ? -5.921 2.338 17.151 1.00 83.25 174 VAL A C 1
ATOM 1381 O O . VAL A 1 174 ? -6.368 3.324 17.747 1.00 83.25 174 VAL A O 1
ATOM 1384 N N . ASN A 1 175 ? -6.075 1.087 17.586 1.00 83.06 175 ASN A N 1
ATOM 1385 C CA . ASN A 1 175 ? -6.635 0.766 18.894 1.00 83.06 175 ASN A CA 1
ATOM 1386 C C . ASN A 1 175 ? -5.688 1.247 19.998 1.00 83.06 175 ASN A C 1
ATOM 1388 O O . ASN A 1 175 ? -4.502 0.927 19.994 1.00 83.06 175 ASN A O 1
ATOM 1392 N N . GLY A 1 176 ? -6.219 2.011 20.945 1.00 78.31 176 GLY A N 1
ATOM 1393 C CA . GLY A 1 176 ? -5.575 2.317 22.218 1.00 78.31 176 GLY A CA 1
ATOM 1394 C C . GLY A 1 176 ? -6.310 1.637 23.373 1.00 78.31 176 GLY A C 1
ATOM 1395 O O . GLY A 1 176 ? -7.386 1.074 23.190 1.00 78.31 176 GLY A O 1
ATOM 1396 N N . ASP A 1 177 ? -5.761 1.750 24.585 1.00 74.56 177 ASP A N 1
ATOM 1397 C CA . ASP A 1 177 ? -6.233 1.004 25.765 1.00 74.56 177 ASP A CA 1
ATOM 1398 C C . ASP A 1 177 ? -7.728 1.211 26.102 1.00 74.56 177 ASP A C 1
ATOM 1400 O O . ASP A 1 177 ? -8.352 0.350 26.717 1.00 74.56 177 ASP A O 1
ATOM 1404 N N . MET A 1 178 ? -8.324 2.348 25.712 1.00 77.44 178 MET A N 1
ATOM 1405 C CA . MET A 1 178 ? -9.724 2.714 26.015 1.00 77.44 178 MET A CA 1
ATOM 1406 C C . MET A 1 178 ? -10.388 3.616 24.953 1.00 77.44 178 MET A C 1
ATOM 1408 O O . MET A 1 178 ? -11.455 4.184 25.185 1.00 77.44 178 MET A O 1
ATOM 1412 N N . LYS A 1 179 ? -9.727 3.830 23.813 1.00 80.12 179 LYS A N 1
ATOM 1413 C CA . LYS A 1 179 ? -10.175 4.700 22.712 1.00 80.12 179 LYS A CA 1
ATOM 1414 C C . LYS A 1 179 ? -9.462 4.292 21.430 1.00 80.12 179 LYS A C 1
ATOM 1416 O O . LYS A 1 179 ? -8.464 3.585 21.498 1.00 80.12 179 LYS A O 1
ATOM 1421 N N . TYR A 1 180 ? -9.880 4.832 20.292 1.00 82.06 180 TYR A N 1
ATOM 1422 C CA . TYR A 1 180 ? -9.064 4.794 19.082 1.00 82.06 180 TYR A CA 1
ATOM 1423 C C . TYR A 1 180 ? -8.378 6.138 18.824 1.00 82.06 180 TYR A C 1
ATOM 1425 O O . TYR A 1 180 ? -8.827 7.193 19.284 1.00 82.06 180 TYR A O 1
ATOM 1433 N N . THR A 1 181 ? -7.283 6.104 18.071 1.00 81.62 181 THR A N 1
ATOM 1434 C CA . THR A 1 181 ? -6.663 7.295 17.481 1.00 81.62 181 THR A CA 1
ATOM 1435 C C . THR A 1 181 ? -6.487 7.103 15.986 1.00 81.62 181 THR A C 1
ATOM 1437 O O . THR A 1 181 ? -6.219 5.993 15.535 1.00 81.62 181 THR A O 1
ATOM 1440 N N . CYS A 1 182 ? -6.599 8.183 15.221 1.00 81.31 182 CYS A N 1
ATOM 1441 C CA . CYS A 1 182 ? -6.269 8.174 13.803 1.00 81.31 182 CYS A CA 1
ATOM 1442 C C . CYS A 1 182 ? -4.808 8.582 13.636 1.00 81.31 182 CYS A C 1
ATOM 1444 O O . CYS A 1 182 ? -4.415 9.653 14.102 1.00 81.31 182 CYS A O 1
ATOM 1446 N N . ALA A 1 183 ? -4.019 7.735 12.985 1.00 79.94 183 ALA A N 1
ATOM 1447 C CA . ALA A 1 183 ? -2.622 8.009 12.685 1.00 79.94 183 ALA A CA 1
ATOM 1448 C C . ALA A 1 183 ? -2.360 7.820 11.190 1.00 79.94 183 ALA A C 1
ATOM 1450 O O . ALA A 1 183 ? -2.882 6.897 10.561 1.00 79.94 183 ALA A O 1
ATOM 1451 N N . TYR A 1 184 ? -1.537 8.704 10.632 1.00 78.88 184 TYR A N 1
ATOM 1452 C CA . TYR A 1 184 ? -0.916 8.468 9.337 1.00 78.88 184 TYR A CA 1
ATOM 1453 C C . TYR A 1 184 ? 0.274 7.549 9.558 1.00 78.88 184 TYR A C 1
ATOM 1455 O O . TYR A 1 184 ? 1.160 7.870 10.351 1.00 78.88 184 TYR A O 1
ATOM 1463 N N . ILE A 1 185 ? 0.257 6.396 8.901 1.00 80.31 185 ILE A N 1
ATOM 1464 C CA . ILE A 1 185 ? 1.388 5.476 8.924 1.00 80.31 185 ILE A CA 1
ATOM 1465 C C . ILE A 1 185 ? 2.382 5.953 7.870 1.00 80.31 185 ILE A C 1
ATOM 1467 O O . ILE A 1 185 ? 1.978 6.414 6.812 1.00 80.31 185 ILE A O 1
ATOM 1471 N N . ASP A 1 186 ? 3.673 5.901 8.189 1.00 87.44 186 ASP A N 1
ATOM 1472 C CA . ASP A 1 186 ? 4.737 6.180 7.227 1.00 87.44 186 ASP A CA 1
ATOM 1473 C C . ASP A 1 186 ? 5.103 4.875 6.516 1.00 87.44 186 ASP A C 1
ATOM 1475 O O . ASP A 1 186 ? 5.943 4.104 6.987 1.00 87.44 186 ASP A O 1
ATOM 1479 N N . GLU A 1 187 ? 4.447 4.593 5.390 1.00 87.94 187 GLU A N 1
ATOM 1480 C CA . GLU A 1 187 ? 4.643 3.334 4.663 1.00 87.94 187 GLU A CA 1
ATOM 1481 C C . GLU A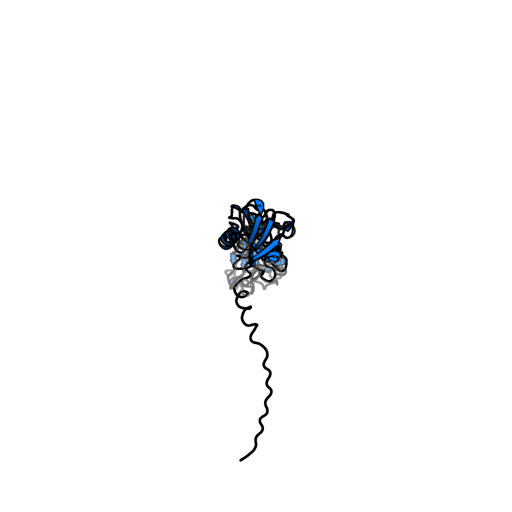 1 187 ? 6.054 3.213 4.074 1.00 87.94 187 GLU A C 1
ATOM 1483 O O . GLU A 1 187 ? 6.527 2.103 3.813 1.00 87.94 187 GLU A O 1
ATOM 1488 N N . CYS A 1 188 ? 6.744 4.343 3.885 1.00 91.00 188 CYS A N 1
ATOM 1489 C CA . CYS A 1 188 ? 8.133 4.368 3.442 1.00 91.00 188 CYS A CA 1
ATOM 1490 C C . CYS A 1 188 ? 9.083 3.836 4.523 1.00 91.00 188 CYS A C 1
ATOM 1492 O O . CYS A 1 188 ? 10.015 3.100 4.208 1.00 91.00 188 CYS A O 1
ATOM 1494 N N . THR A 1 189 ? 8.844 4.186 5.787 1.00 91.00 189 THR A N 1
ATOM 1495 C CA . THR A 1 189 ? 9.669 3.748 6.922 1.00 91.00 189 THR A CA 1
ATOM 1496 C C . THR A 1 189 ? 9.331 2.322 7.353 1.00 91.00 189 THR A C 1
ATOM 1498 O O . THR A 1 189 ? 10.234 1.548 7.663 1.00 91.00 189 THR A O 1
ATOM 1501 N N . GLU A 1 190 ? 8.049 1.954 7.317 1.00 87.69 190 GLU A N 1
ATOM 1502 C CA . GLU A 1 190 ? 7.578 0.590 7.610 1.00 87.69 190 GLU A CA 1
ATOM 1503 C C . GLU A 1 190 ? 7.933 -0.415 6.499 1.00 87.69 190 GLU A C 1
ATOM 1505 O O . GLU A 1 190 ? 7.884 -1.627 6.705 1.00 87.69 190 GLU A O 1
ATOM 1510 N N . GLY A 1 191 ? 8.277 0.067 5.299 1.00 86.25 191 GLY A N 1
ATOM 1511 C CA . GLY A 1 191 ? 8.538 -0.787 4.139 1.00 86.25 191 GLY A CA 1
ATOM 1512 C C . GLY A 1 191 ? 7.282 -1.478 3.596 1.00 86.25 191 GLY A C 1
ATOM 1513 O O . GLY A 1 191 ? 7.385 -2.469 2.877 1.00 86.25 191 GLY A O 1
ATOM 1514 N N . SER A 1 192 ? 6.093 -0.966 3.928 1.00 87.19 192 SER A N 1
ATOM 1515 C CA . SER A 1 192 ? 4.794 -1.476 3.465 1.00 87.19 192 SER A CA 1
ATOM 1516 C C . SER A 1 192 ? 4.340 -0.861 2.130 1.00 87.19 192 SER A C 1
ATOM 1518 O O . SER A 1 192 ? 3.250 -1.158 1.637 1.00 87.19 192 SER A O 1
ATOM 1520 N N . HIS A 1 193 ? 5.175 -0.020 1.514 1.00 90.94 193 HIS A N 1
ATOM 1521 C CA . HIS A 1 193 ? 4.920 0.608 0.220 1.00 90.94 193 HIS A CA 1
ATOM 1522 C C . HIS A 1 193 ? 5.086 -0.352 -0.973 1.00 90.94 193 HIS A C 1
ATOM 1524 O O . HIS A 1 193 ? 5.815 -1.337 -0.924 1.00 90.94 193 HIS A O 1
ATOM 1530 N N . SER A 1 194 ? 4.475 -0.008 -2.110 1.00 94.06 194 SER A N 1
ATOM 1531 C CA . SER A 1 194 ? 4.568 -0.770 -3.370 1.00 94.06 194 SER A CA 1
ATOM 1532 C C . SER A 1 194 ? 5.423 -0.097 -4.455 1.00 94.06 194 SER A C 1
ATOM 1534 O O . SER A 1 194 ? 5.311 -0.451 -5.626 1.00 94.06 194 SER A O 1
ATOM 1536 N N . CYS A 1 195 ? 6.256 0.892 -4.102 1.00 96.06 195 CYS A N 1
ATOM 1537 C CA . CYS A 1 195 ? 7.169 1.529 -5.059 1.00 96.06 195 CYS A CA 1
ATOM 1538 C C . CYS A 1 195 ? 8.050 0.514 -5.803 1.00 96.06 195 CYS A C 1
ATOM 1540 O O . CYS A 1 195 ? 8.479 -0.489 -5.234 1.00 96.06 195 CYS A O 1
ATOM 1542 N N . HIS A 1 196 ? 8.362 0.813 -7.065 1.00 95.88 196 HIS A N 1
ATOM 1543 C CA . HIS A 1 196 ? 9.294 0.018 -7.858 1.00 95.88 196 HIS A CA 1
ATOM 1544 C C . HIS A 1 196 ? 10.685 -0.022 -7.201 1.00 95.88 196 HIS A C 1
ATOM 1546 O O . HIS A 1 196 ? 11.105 0.947 -6.575 1.00 95.88 196 HIS A O 1
ATOM 1552 N N . ASN A 1 197 ? 11.457 -1.091 -7.426 1.00 93.38 197 ASN A N 1
ATOM 1553 C CA . ASN A 1 197 ? 12.828 -1.213 -6.897 1.00 93.38 197 ASN A CA 1
ATOM 1554 C C . ASN A 1 197 ? 13.770 -0.102 -7.398 1.00 93.38 197 ASN A C 1
ATOM 1556 O O . ASN A 1 197 ? 14.693 0.311 -6.704 1.00 93.38 197 ASN A O 1
ATOM 1560 N N . ASP A 1 198 ? 13.523 0.391 -8.613 1.00 94.44 198 ASP A N 1
ATOM 1561 C CA . ASP A 1 198 ? 14.207 1.552 -9.203 1.00 94.44 198 ASP A CA 1
ATOM 1562 C C . ASP A 1 198 ? 13.467 2.880 -8.925 1.00 94.44 198 ASP A C 1
ATOM 1564 O O . ASP A 1 198 ? 13.557 3.816 -9.719 1.00 94.44 198 ASP A O 1
ATOM 1568 N N . ALA A 1 199 ? 12.711 2.975 -7.831 1.00 96.62 199 ALA A N 1
ATOM 1569 C CA . ALA A 1 199 ? 12.048 4.193 -7.377 1.00 96.62 199 ALA A CA 1
ATOM 1570 C C . ALA A 1 199 ? 12.361 4.490 -5.906 1.00 96.62 199 ALA A C 1
ATOM 1572 O O . ALA A 1 199 ? 12.728 3.613 -5.130 1.00 96.62 199 ALA A O 1
ATOM 1573 N N . SER A 1 200 ? 12.184 5.751 -5.529 1.00 96.00 200 SER A N 1
ATOM 1574 C CA . SER A 1 200 ? 12.274 6.233 -4.156 1.00 96.00 200 SER A CA 1
ATOM 1575 C C . SER A 1 200 ? 10.877 6.509 -3.605 1.00 96.00 200 SER A C 1
ATOM 1577 O O . SER A 1 200 ? 10.061 7.149 -4.276 1.00 96.00 200 SER A O 1
ATOM 1579 N N . CYS A 1 201 ? 10.615 6.046 -2.383 1.00 96.19 201 CYS A N 1
ATOM 1580 C CA . CYS A 1 201 ? 9.388 6.329 -1.643 1.00 96.19 201 CYS A CA 1
ATOM 1581 C C . CYS A 1 201 ? 9.511 7.669 -0.912 1.00 96.19 201 CYS A C 1
ATOM 1583 O O . CYS A 1 201 ? 10.509 7.928 -0.236 1.00 96.19 201 CYS A O 1
ATOM 1585 N N . LYS A 1 202 ? 8.493 8.521 -1.029 1.00 94.56 202 LYS A N 1
ATOM 1586 C CA . LYS A 1 202 ? 8.354 9.749 -0.249 1.00 94.56 202 LYS A CA 1
ATOM 1587 C C . LYS A 1 202 ? 7.019 9.724 0.477 1.00 94.56 202 LYS A C 1
ATOM 1589 O O . LYS A 1 202 ? 5.972 9.775 -0.165 1.00 94.56 202 LYS A O 1
ATOM 1594 N N . ASN A 1 203 ? 7.073 9.699 1.803 1.00 88.38 203 ASN A N 1
ATOM 1595 C CA . ASN A 1 203 ? 5.876 9.700 2.626 1.00 88.38 203 ASN A CA 1
ATOM 1596 C C . ASN A 1 203 ? 5.108 11.027 2.481 1.00 88.38 203 ASN A C 1
ATOM 1598 O O . ASN A 1 203 ? 5.701 12.099 2.307 1.00 88.38 203 ASN A O 1
ATOM 1602 N N . THR A 1 204 ? 3.784 10.953 2.550 1.00 85.44 204 THR A N 1
ATOM 1603 C CA . THR A 1 204 ? 2.856 12.087 2.533 1.00 85.44 204 THR A CA 1
ATOM 1604 C C . THR A 1 204 ? 1.758 11.870 3.578 1.00 85.44 204 THR A C 1
ATOM 1606 O O . THR A 1 204 ? 1.575 10.776 4.094 1.00 85.44 204 THR A O 1
ATOM 1609 N N . ALA A 1 205 ? 1.015 12.912 3.950 1.00 78.19 205 ALA A N 1
ATOM 1610 C CA . ALA A 1 205 ? -0.093 12.720 4.885 1.00 78.19 205 ALA A CA 1
ATOM 1611 C C . ALA A 1 205 ? -1.172 11.829 4.236 1.00 78.19 205 ALA A C 1
ATOM 1613 O O . ALA A 1 205 ? -1.744 12.204 3.215 1.00 78.19 205 ALA A O 1
ATOM 1614 N N . GLY A 1 206 ? -1.406 10.644 4.807 1.00 73.75 206 GLY A N 1
ATOM 1615 C CA . GLY A 1 206 ? -2.410 9.682 4.337 1.00 73.75 206 GLY A CA 1
ATOM 1616 C C . GLY A 1 206 ? -1.985 8.791 3.171 1.00 73.75 206 GLY A C 1
ATOM 1617 O O . GLY A 1 206 ? -2.807 8.019 2.688 1.00 73.75 206 GLY A O 1
ATOM 1618 N N . SER A 1 207 ? -0.751 8.895 2.672 1.00 85.25 207 SER A N 1
ATOM 1619 C CA . SER A 1 207 ? -0.274 8.062 1.563 1.00 85.25 207 SER A CA 1
ATOM 1620 C C . SER A 1 207 ? 1.229 8.228 1.346 1.00 85.25 207 SER A C 1
ATOM 1622 O O . SER A 1 207 ? 1.909 8.945 2.069 1.00 85.25 207 SER A O 1
ATOM 1624 N N . TYR A 1 208 ? 1.741 7.707 0.241 1.00 88.94 208 TYR A N 1
ATOM 1625 C CA . TYR A 1 208 ? 3.108 7.915 -0.205 1.00 88.94 208 TYR A CA 1
ATOM 1626 C C . TYR A 1 208 ? 3.153 8.138 -1.716 1.00 88.94 208 TYR A C 1
ATOM 1628 O O . TYR A 1 208 ? 2.297 7.685 -2.476 1.00 88.94 208 TYR A O 1
ATOM 1636 N N . VAL A 1 209 ? 4.190 8.839 -2.165 1.00 92.75 209 VAL A N 1
ATOM 1637 C CA . VAL A 1 209 ? 4.479 9.046 -3.583 1.00 92.75 209 VAL A CA 1
ATOM 1638 C C . VAL A 1 209 ? 5.758 8.308 -3.929 1.00 92.75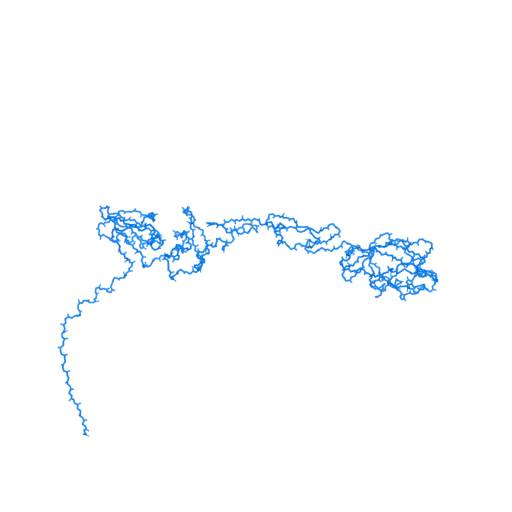 209 VAL A C 1
ATOM 1640 O O . VAL A 1 209 ? 6.793 8.498 -3.292 1.00 92.75 209 VAL A O 1
ATOM 1643 N N . CYS A 1 210 ? 5.701 7.496 -4.977 1.00 96.81 210 CYS A N 1
ATOM 1644 C CA . CYS A 1 210 ? 6.874 6.862 -5.554 1.00 96.81 210 CYS A CA 1
ATOM 1645 C C . CYS A 1 210 ? 7.415 7.731 -6.690 1.00 96.81 210 CYS A C 1
ATOM 1647 O O . CYS A 1 210 ? 6.658 8.226 -7.520 1.00 96.81 210 CYS A O 1
ATOM 1649 N N . THR A 1 211 ? 8.729 7.928 -6.752 1.00 96.81 211 THR A N 1
ATOM 1650 C CA . THR A 1 211 ? 9.384 8.651 -7.853 1.00 96.81 211 THR A CA 1
ATOM 1651 C C . THR A 1 211 ? 10.495 7.789 -8.425 1.00 96.81 211 THR A C 1
ATOM 1653 O O . THR A 1 211 ? 11.360 7.352 -7.672 1.00 96.81 211 THR A O 1
ATOM 1656 N N . CYS A 1 212 ? 10.487 7.534 -9.737 1.00 97.50 212 CYS A N 1
ATOM 1657 C CA . CYS A 1 212 ? 11.561 6.770 -10.373 1.00 97.50 212 CYS A CA 1
ATOM 1658 C C . CYS A 1 212 ? 12.926 7.423 -10.126 1.00 97.50 212 CYS A C 1
ATOM 1660 O O . CYS A 1 212 ? 13.069 8.647 -10.160 1.00 97.50 212 CYS A O 1
ATOM 1662 N N . ASN A 1 213 ? 13.932 6.591 -9.882 1.00 96.06 213 ASN A N 1
ATOM 1663 C CA . ASN A 1 213 ? 15.300 7.032 -9.674 1.00 96.06 213 ASN A CA 1
ATOM 1664 C C . ASN A 1 213 ? 15.873 7.636 -10.967 1.00 96.06 213 ASN A C 1
ATOM 1666 O O . ASN A 1 213 ? 15.407 7.359 -12.073 1.00 96.06 213 ASN A O 1
ATOM 1670 N N . SER A 1 214 ? 16.920 8.452 -10.829 1.00 94.88 214 SER A N 1
ATOM 1671 C CA . SER A 1 214 ? 17.580 9.101 -11.969 1.00 94.88 214 SER A CA 1
ATOM 1672 C C . SER A 1 214 ? 17.981 8.093 -13.057 1.00 94.88 214 SER A C 1
ATOM 1674 O O . SER A 1 214 ? 18.576 7.054 -12.759 1.00 94.88 214 SER A O 1
ATOM 1676 N N . GLY A 1 215 ? 17.665 8.399 -14.321 1.00 92.44 215 GLY A N 1
ATOM 1677 C CA . GLY A 1 215 ? 17.887 7.508 -15.463 1.00 92.44 215 GLY A CA 1
ATOM 1678 C C . GLY A 1 215 ? 16.738 6.535 -15.754 1.00 92.44 215 GLY A C 1
ATOM 1679 O O . GLY A 1 215 ? 16.858 5.725 -16.679 1.00 92.44 215 GLY A O 1
ATOM 1680 N N . TYR A 1 216 ? 15.633 6.613 -15.007 1.00 94.88 216 TYR A N 1
ATOM 1681 C CA . TYR A 1 216 ? 14.408 5.847 -15.227 1.00 94.88 216 TYR A CA 1
ATOM 1682 C C . TYR A 1 216 ? 13.195 6.772 -15.377 1.00 94.88 216 TYR A C 1
ATOM 1684 O O . TYR A 1 216 ? 13.108 7.822 -14.746 1.00 94.88 216 TYR A O 1
ATOM 1692 N N . LEU A 1 217 ? 12.229 6.349 -16.193 1.00 94.44 217 LEU A N 1
ATOM 1693 C CA . LEU A 1 217 ? 10.966 7.041 -16.444 1.00 94.44 217 LEU A CA 1
ATOM 1694 C C . LEU A 1 217 ? 9.791 6.153 -16.059 1.00 94.44 217 LEU A C 1
ATOM 1696 O O . LEU A 1 217 ? 9.827 4.938 -16.272 1.00 94.44 217 LEU A O 1
ATOM 1700 N N . GLY A 1 218 ? 8.731 6.774 -15.552 1.00 94.38 218 GLY A N 1
ATOM 1701 C CA . GLY A 1 218 ? 7.526 6.075 -15.137 1.00 94.38 218 GLY A CA 1
ATOM 1702 C C . GLY A 1 218 ? 6.736 6.833 -14.080 1.00 94.38 218 GLY A C 1
ATOM 1703 O O . GLY A 1 218 ? 6.975 8.014 -13.840 1.00 94.38 218 GLY A O 1
ATOM 1704 N N . ASP A 1 219 ? 5.808 6.126 -13.445 1.00 94.56 219 ASP A N 1
ATOM 1705 C CA . ASP A 1 219 ? 4.926 6.622 -12.380 1.00 94.56 219 ASP A CA 1
ATOM 1706 C C . ASP A 1 219 ? 5.458 6.330 -10.961 1.00 94.56 219 ASP A C 1
ATOM 1708 O O . ASP A 1 219 ? 4.775 6.586 -9.975 1.00 94.56 219 ASP A O 1
ATOM 1712 N N . GLY A 1 220 ? 6.666 5.767 -10.848 1.00 95.12 220 GLY A N 1
ATOM 1713 C CA . GLY A 1 220 ? 7.264 5.337 -9.581 1.00 95.12 220 GLY A CA 1
ATOM 1714 C C . GLY A 1 220 ? 6.873 3.922 -9.136 1.00 95.12 220 GLY A C 1
ATOM 1715 O O . GLY A 1 220 ? 7.587 3.331 -8.328 1.00 95.12 220 GLY A O 1
ATOM 1716 N N . PHE A 1 221 ? 5.807 3.342 -9.690 1.00 93.75 221 PHE A N 1
ATOM 1717 C CA . PHE A 1 221 ? 5.416 1.939 -9.487 1.00 93.75 221 PHE A CA 1
ATOM 1718 C C . PHE A 1 221 ? 5.913 1.046 -10.629 1.00 93.75 221 PHE A C 1
ATOM 1720 O O . PHE A 1 221 ? 6.234 -0.122 -10.427 1.00 93.75 221 PHE A O 1
ATOM 1727 N N . ASN A 1 222 ? 6.058 1.621 -11.820 1.00 94.31 222 ASN A N 1
ATOM 1728 C CA . ASN A 1 222 ? 6.643 1.009 -13.000 1.00 94.31 222 ASN A CA 1
ATOM 1729 C C . ASN A 1 222 ? 7.734 1.934 -13.535 1.00 94.31 222 ASN A C 1
ATOM 1731 O O . ASN A 1 222 ? 7.433 2.927 -14.193 1.00 94.31 222 ASN A O 1
ATOM 1735 N N . CYS A 1 223 ? 9.000 1.614 -13.273 1.00 94.94 223 CYS A N 1
ATOM 1736 C CA . CYS A 1 223 ? 10.129 2.419 -13.738 1.00 94.94 223 CYS A CA 1
ATOM 1737 C C . CYS A 1 223 ? 10.895 1.690 -14.839 1.00 94.94 223 CYS A C 1
ATOM 1739 O O . CYS A 1 223 ? 11.373 0.573 -14.657 1.00 94.94 223 CYS A O 1
ATOM 1741 N N . ILE A 1 224 ? 11.035 2.341 -15.992 1.00 93.50 224 ILE A N 1
ATOM 1742 C CA . ILE A 1 224 ? 11.719 1.803 -17.171 1.00 93.50 224 ILE A CA 1
ATOM 1743 C C . ILE A 1 224 ? 12.941 2.681 -17.461 1.00 93.50 224 ILE A C 1
ATOM 1745 O O . ILE A 1 224 ? 12.811 3.904 -17.429 1.00 93.50 224 ILE A O 1
ATOM 1749 N N . PRO A 1 225 ? 14.116 2.113 -17.788 1.00 95.19 225 PRO A N 1
ATOM 1750 C CA . PRO A 1 225 ? 15.290 2.909 -18.137 1.00 95.19 225 PRO A CA 1
ATOM 1751 C C . PRO A 1 225 ? 14.993 3.905 -19.266 1.00 95.19 225 PRO A C 1
ATOM 1753 O O . PRO A 1 225 ? 14.394 3.530 -20.276 1.00 95.19 225 PRO A O 1
ATOM 1756 N N . GLU A 1 226 ? 15.457 5.149 -19.136 1.00 95.50 226 GLU A N 1
ATOM 1757 C CA . GLU A 1 226 ? 15.220 6.229 -20.109 1.00 95.50 226 GLU A CA 1
ATOM 1758 C C . GLU A 1 226 ? 15.576 5.811 -21.540 1.00 95.50 226 GLU A C 1
ATOM 1760 O O . GLU A 1 226 ? 14.809 6.030 -22.476 1.00 95.50 226 GLU A O 1
ATOM 1765 N N . GLU A 1 227 ? 16.718 5.145 -21.717 1.00 95.38 227 GLU A N 1
ATOM 1766 C CA . GLU A 1 227 ? 17.188 4.656 -23.017 1.00 95.38 227 GLU A CA 1
ATOM 1767 C C . GLU A 1 227 ? 16.279 3.610 -23.678 1.00 95.38 227 GLU A C 1
ATOM 1769 O O . GLU A 1 227 ? 16.330 3.430 -24.894 1.00 95.38 227 GLU A O 1
ATOM 1774 N N . CYS A 1 228 ? 15.448 2.922 -22.893 1.00 95.75 228 CYS A N 1
ATOM 1775 C CA . CYS A 1 228 ? 14.480 1.939 -23.369 1.00 95.75 228 CYS A CA 1
ATOM 1776 C C . CYS A 1 228 ? 13.157 2.581 -23.805 1.00 95.75 228 CYS A C 1
ATOM 1778 O O . CYS A 1 228 ? 12.322 1.894 -24.389 1.00 95.75 228 CYS A O 1
ATOM 1780 N N . GLN A 1 229 ? 12.973 3.882 -23.566 1.00 94.56 229 GLN A N 1
ATOM 1781 C CA . GLN A 1 229 ? 11.861 4.671 -24.101 1.00 94.56 229 GLN A CA 1
ATOM 1782 C C . GLN A 1 229 ? 12.341 5.658 -25.176 1.00 94.56 229 GLN A C 1
ATOM 1784 O O . GLN A 1 229 ? 11.714 5.801 -26.223 1.00 94.56 229 GLN A O 1
ATOM 1789 N N . ASN A 1 230 ? 13.502 6.277 -24.957 1.00 94.94 230 ASN A N 1
ATOM 1790 C CA . ASN A 1 230 ? 14.056 7.338 -25.789 1.00 94.94 230 ASN A CA 1
ATOM 1791 C C . ASN A 1 230 ? 15.189 6.815 -26.683 1.00 94.94 230 ASN A C 1
ATOM 1793 O O . ASN A 1 230 ? 16.375 6.977 -26.385 1.00 94.94 230 ASN A O 1
ATOM 1797 N N . TYR A 1 231 ? 14.829 6.209 -27.816 1.00 96.75 231 TYR A N 1
ATOM 1798 C CA . TYR A 1 231 ? 15.784 5.726 -28.816 1.00 96.75 231 TYR A CA 1
ATOM 1799 C C . TYR A 1 231 ? 15.329 6.008 -30.251 1.00 96.75 231 TYR A C 1
ATOM 1801 O O . TYR A 1 231 ? 14.146 6.151 -30.556 1.00 96.75 231 TYR A O 1
ATOM 1809 N N . LYS A 1 232 ? 16.290 6.031 -31.177 1.00 97.88 232 LYS A N 1
ATOM 1810 C CA . LYS A 1 232 ? 16.040 6.120 -32.620 1.00 97.88 232 LYS A CA 1
ATOM 1811 C C . LYS A 1 232 ? 15.961 4.731 -33.245 1.00 97.88 232 LYS A C 1
ATOM 1813 O O . LYS A 1 232 ? 16.743 3.834 -32.938 1.00 97.88 232 LYS A O 1
ATOM 1818 N N . SER A 1 233 ? 15.027 4.552 -34.166 1.00 97.75 233 SER A N 1
ATOM 1819 C CA . SER A 1 233 ? 14.802 3.257 -34.809 1.00 97.75 233 SER A CA 1
ATOM 1820 C C . SER A 1 233 ? 15.657 3.084 -36.058 1.00 97.75 233 SER A C 1
ATOM 1822 O O . SER A 1 233 ? 15.682 3.950 -36.929 1.00 97.75 233 SER A O 1
ATOM 1824 N N . LEU A 1 234 ? 16.315 1.936 -36.176 1.00 97.56 234 LEU A N 1
ATOM 1825 C CA . LEU A 1 234 ? 17.081 1.533 -37.348 1.00 97.56 234 LEU A CA 1
ATOM 1826 C C . LEU A 1 234 ? 16.321 0.407 -38.037 1.00 97.56 234 LEU A C 1
ATOM 1828 O O . LEU A 1 234 ? 16.360 -0.728 -37.576 1.00 97.56 234 LEU A O 1
ATOM 1832 N N . THR A 1 235 ? 15.604 0.749 -39.112 1.00 97.62 235 THR A N 1
ATOM 1833 C CA . THR A 1 235 ? 14.602 -0.132 -39.744 1.00 97.62 235 THR A CA 1
ATOM 1834 C C . THR A 1 235 ? 14.917 -0.561 -41.168 1.00 97.62 235 THR A C 1
ATOM 1836 O O . THR A 1 235 ? 14.259 -1.443 -41.718 1.00 97.62 235 THR A O 1
ATOM 1839 N N . THR A 1 236 ? 15.923 0.051 -41.790 1.00 96.19 236 THR A N 1
ATOM 1840 C CA . THR A 1 236 ? 16.187 -0.123 -43.219 1.00 96.19 236 THR A CA 1
ATOM 1841 C C . THR A 1 236 ? 16.699 -1.527 -43.545 1.00 96.19 236 THR A C 1
ATOM 1843 O O . THR A 1 236 ? 17.673 -1.998 -42.958 1.00 96.19 236 THR A O 1
ATOM 1846 N N . LYS A 1 237 ? 16.109 -2.167 -44.566 1.00 96.38 237 LYS A N 1
ATOM 1847 C CA . LYS A 1 237 ? 16.532 -3.488 -45.079 1.00 96.38 237 LYS A CA 1
ATOM 1848 C C . LYS A 1 237 ? 18.024 -3.541 -45.415 1.00 96.38 237 LYS A C 1
ATOM 1850 O O . LYS A 1 237 ? 18.674 -4.548 -45.162 1.00 96.38 237 LYS A O 1
ATOM 1855 N N . THR A 1 238 ? 18.580 -2.434 -45.919 1.00 95.62 238 THR A N 1
ATOM 1856 C CA . THR A 1 238 ? 20.012 -2.321 -46.250 1.00 95.62 238 THR A CA 1
ATOM 1857 C C . THR A 1 238 ? 20.935 -2.596 -45.069 1.00 95.62 238 THR A C 1
ATOM 1859 O O . THR A 1 238 ? 22.092 -2.911 -45.281 1.00 95.62 238 THR A O 1
ATOM 1862 N N . ARG A 1 239 ? 20.447 -2.467 -43.830 1.00 95.38 239 ARG A N 1
ATOM 1863 C CA . ARG A 1 239 ? 21.239 -2.620 -42.608 1.00 95.38 239 ARG A CA 1
ATOM 1864 C C . ARG A 1 239 ? 21.284 -4.058 -42.095 1.00 95.38 239 ARG A C 1
ATOM 1866 O O . ARG A 1 239 ? 22.055 -4.344 -41.183 1.00 95.38 239 ARG A O 1
ATOM 1873 N N . ASN A 1 240 ? 20.478 -4.946 -42.670 1.00 97.00 240 ASN A N 1
ATOM 1874 C CA . ASN A 1 240 ? 20.469 -6.359 -42.324 1.00 97.00 240 ASN A CA 1
ATOM 1875 C C . ASN A 1 240 ? 21.722 -7.053 -42.885 1.00 97.00 240 ASN A C 1
ATOM 1877 O O . ASN A 1 240 ? 22.152 -6.759 -44.001 1.00 97.00 240 ASN A O 1
ATOM 1881 N N . THR A 1 241 ? 22.295 -8.002 -42.147 1.00 96.62 241 THR A N 1
ATOM 1882 C CA . THR A 1 241 ? 23.446 -8.811 -42.586 1.00 96.62 241 THR A CA 1
ATOM 1883 C C . THR A 1 241 ? 23.200 -9.563 -43.892 1.00 96.62 241 THR A C 1
ATOM 1885 O O . THR A 1 241 ? 24.154 -9.840 -44.611 1.00 96.62 241 THR A O 1
ATOM 1888 N N . LYS A 1 242 ? 21.939 -9.852 -44.235 1.00 95.31 242 LYS A N 1
ATOM 1889 C CA . LYS A 1 242 ? 21.539 -10.513 -45.487 1.00 95.31 242 LYS A CA 1
ATOM 1890 C C . LYS A 1 242 ? 21.561 -9.585 -46.711 1.00 95.31 242 LYS A C 1
ATOM 1892 O O . LYS A 1 242 ? 21.386 -10.061 -47.829 1.00 95.31 242 LYS A O 1
ATOM 1897 N N . TYR A 1 243 ? 21.724 -8.273 -46.531 1.00 94.88 243 TYR A N 1
ATOM 1898 C CA . TYR A 1 243 ? 21.801 -7.318 -47.637 1.00 94.88 243 TYR A CA 1
ATOM 1899 C C . TYR A 1 243 ? 23.249 -7.127 -48.097 1.00 94.88 243 TYR A C 1
ATOM 1901 O O . TYR A 1 243 ? 24.106 -6.776 -47.288 1.00 94.88 243 TYR A O 1
ATOM 1909 N N . PHE A 1 244 ? 23.515 -7.282 -49.394 1.00 92.94 244 PHE A N 1
ATOM 1910 C CA . PHE A 1 244 ? 24.850 -7.140 -49.981 1.00 92.94 244 PHE A CA 1
ATOM 1911 C C . PHE A 1 244 ? 24.912 -5.919 -50.901 1.00 92.94 244 PHE A C 1
ATOM 1913 O O . PHE A 1 244 ? 24.047 -5.749 -51.755 1.00 92.94 244 PHE A O 1
ATOM 1920 N N . ALA A 1 245 ? 25.936 -5.077 -50.739 1.00 87.75 245 ALA A N 1
ATOM 1921 C CA . ALA A 1 245 ? 26.195 -3.966 -51.656 1.00 87.75 245 ALA A CA 1
ATOM 1922 C C . ALA A 1 245 ? 26.800 -4.481 -52.972 1.00 87.75 245 ALA A C 1
ATOM 1924 O O . ALA A 1 245 ? 27.873 -5.096 -52.968 1.00 87.75 245 ALA A O 1
ATOM 1925 N N . THR A 1 246 ? 26.121 -4.212 -54.088 1.00 85.75 246 THR A N 1
ATOM 1926 C CA . THR A 1 246 ? 26.518 -4.664 -55.428 1.00 85.75 246 THR A CA 1
ATOM 1927 C C . THR A 1 246 ? 27.400 -3.656 -56.153 1.00 85.75 246 THR A C 1
ATOM 1929 O O . THR A 1 246 ? 28.354 -4.063 -56.818 1.00 85.75 246 THR A O 1
ATOM 1932 N N . SER A 1 247 ? 27.159 -2.357 -55.964 1.00 85.44 247 SER A N 1
ATOM 1933 C CA . SER A 1 247 ? 27.969 -1.282 -56.537 1.00 85.44 247 SER A CA 1
ATOM 1934 C C . SER A 1 247 ? 28.508 -0.322 -55.468 1.00 85.44 247 SER A C 1
ATOM 1936 O O . SER A 1 247 ? 28.296 -0.500 -54.265 1.00 85.44 247 SER A O 1
ATOM 1938 N N . LYS A 1 248 ? 29.287 0.679 -55.894 1.00 82.19 248 LYS A N 1
ATOM 1939 C CA . LYS A 1 248 ? 29.859 1.692 -54.993 1.00 82.19 248 LYS A CA 1
ATOM 1940 C C . LYS A 1 248 ? 28.801 2.706 -54.548 1.00 82.19 248 LYS A C 1
ATOM 1942 O O . LYS A 1 248 ? 28.902 3.247 -53.452 1.00 82.19 248 LYS A O 1
ATOM 1947 N N . GLU A 1 249 ? 27.799 2.930 -55.385 1.00 85.00 249 GLU A N 1
ATOM 1948 C CA . GLU A 1 249 ? 26.679 3.847 -55.181 1.00 85.00 249 GLU A CA 1
ATOM 1949 C C . GLU A 1 249 ? 25.707 3.323 -54.109 1.00 85.00 249 GLU A C 1
ATOM 1951 O O . GLU A 1 249 ? 25.080 4.114 -53.412 1.00 85.00 249 GLU A O 1
ATOM 1956 N N . ASP A 1 250 ? 25.660 2.001 -53.902 1.00 83.31 250 ASP A N 1
ATOM 1957 C CA . ASP A 1 250 ? 24.853 1.343 -52.862 1.00 83.31 250 ASP A CA 1
ATOM 1958 C C . ASP A 1 250 ? 25.434 1.482 -51.440 1.00 83.31 250 ASP A C 1
ATOM 1960 O O . ASP A 1 250 ? 24.818 1.044 -50.461 1.00 83.31 250 ASP A O 1
ATOM 1964 N N . LEU A 1 251 ? 26.657 2.011 -51.306 1.00 91.75 251 LEU A N 1
ATOM 1965 C CA . LEU A 1 251 ? 27.386 2.028 -50.040 1.00 91.75 251 LEU A CA 1
ATOM 1966 C C . LEU A 1 251 ? 26.867 3.110 -49.094 1.00 91.75 251 LEU A C 1
ATOM 1968 O O . LEU A 1 251 ? 26.926 4.306 -49.369 1.00 91.75 251 LEU A O 1
ATOM 1972 N N . LEU A 1 252 ? 26.458 2.671 -47.908 1.00 94.31 252 LEU A N 1
ATOM 1973 C CA . LEU A 1 252 ? 25.977 3.512 -46.823 1.00 94.31 252 LEU A CA 1
ATOM 1974 C C . LEU A 1 252 ? 26.926 3.417 -45.624 1.00 94.31 252 LEU A C 1
ATOM 1976 O O . LEU A 1 252 ? 27.372 2.331 -45.234 1.00 94.31 252 LEU A O 1
ATOM 1980 N N . CYS A 1 253 ? 27.229 4.569 -45.025 1.00 93.75 253 CYS A N 1
ATOM 1981 C CA . CYS A 1 253 ? 28.210 4.695 -43.949 1.00 93.75 253 CYS A CA 1
ATOM 1982 C C . CYS A 1 253 ? 27.600 5.407 -42.733 1.00 93.75 253 CYS A C 1
ATOM 1984 O O . CYS A 1 253 ? 26.838 6.358 -42.879 1.00 93.75 253 CYS A O 1
ATOM 1986 N N . ASP A 1 254 ? 27.992 4.997 -41.529 1.00 96.44 254 ASP A N 1
ATOM 1987 C CA . ASP A 1 254 ? 27.513 5.556 -40.257 1.00 96.44 254 ASP A CA 1
ATOM 1988 C C . ASP A 1 254 ? 28.485 6.600 -39.667 1.00 96.44 254 ASP A C 1
ATOM 1990 O O . ASP A 1 254 ? 28.598 6.759 -38.451 1.00 96.44 254 ASP A O 1
ATOM 1994 N N . ASN A 1 255 ? 29.212 7.332 -40.514 1.00 93.19 255 ASN A N 1
ATOM 1995 C CA . ASN A 1 255 ? 30.141 8.390 -40.088 1.00 93.19 255 ASN A CA 1
ATOM 1996 C C . ASN A 1 255 ? 29.434 9.635 -39.509 1.00 93.19 255 ASN A C 1
ATOM 1998 O O . ASN A 1 255 ? 30.101 10.490 -38.930 1.00 93.19 255 ASN A O 1
ATOM 2002 N N . LYS A 1 256 ? 28.106 9.731 -39.662 1.00 93.75 256 LYS A N 1
ATOM 2003 C CA . LYS A 1 256 ? 27.238 10.789 -39.113 1.00 93.75 256 LYS A CA 1
ATOM 2004 C C . LYS A 1 256 ? 25.987 10.231 -38.413 1.00 93.75 256 LYS A C 1
ATOM 2006 O O . LYS A 1 256 ? 24.950 10.886 -38.381 1.00 93.75 256 LYS A O 1
ATOM 2011 N N . LEU A 1 257 ? 26.048 8.992 -37.920 1.00 94.69 257 LEU A N 1
ATOM 2012 C CA . LEU A 1 257 ? 24.909 8.336 -37.276 1.00 94.69 257 LEU A CA 1
ATOM 2013 C C . LEU A 1 257 ? 24.634 8.870 -35.861 1.00 94.69 257 LEU A C 1
ATOM 2015 O O . LEU A 1 257 ? 23.479 9.079 -35.503 1.00 94.69 257 LEU A O 1
ATOM 2019 N N . GLY A 1 258 ? 25.681 9.019 -35.051 1.00 91.25 258 GLY A N 1
ATOM 2020 C CA . GLY A 1 258 ? 25.594 9.255 -33.610 1.00 91.25 258 GLY A CA 1
ATOM 2021 C C . GLY A 1 258 ? 26.158 10.611 -33.164 1.00 91.25 258 GLY A C 1
ATOM 2022 O O . GLY A 1 258 ? 26.568 11.420 -34.000 1.00 91.25 258 GLY A O 1
ATOM 2023 N N . PRO A 1 259 ? 26.242 10.848 -31.840 1.00 96.12 259 PRO A N 1
ATOM 2024 C CA . PRO A 1 259 ? 25.934 9.908 -30.756 1.00 96.12 259 PRO A CA 1
ATOM 2025 C C . PRO A 1 259 ? 24.432 9.797 -30.430 1.00 96.12 259 PRO A C 1
ATOM 2027 O O . PRO A 1 259 ? 23.674 10.747 -30.616 1.00 96.12 259 PRO A O 1
ATOM 2030 N N . GLY A 1 260 ? 23.994 8.641 -29.924 1.00 97.50 260 GLY A N 1
ATOM 2031 C CA . GLY A 1 260 ? 22.638 8.455 -29.392 1.00 97.50 260 GLY A CA 1
ATOM 2032 C C . GLY A 1 260 ? 22.257 6.992 -29.171 1.00 97.50 260 GLY A C 1
ATOM 2033 O O . GLY A 1 260 ? 22.985 6.090 -29.586 1.00 97.50 260 GLY A O 1
ATOM 2034 N N . TRP A 1 261 ? 21.106 6.758 -28.536 1.00 98.25 261 TRP A N 1
ATOM 2035 C CA . TRP A 1 261 ? 20.520 5.425 -28.385 1.00 98.25 261 TRP A CA 1
ATOM 2036 C C . TRP A 1 261 ? 19.762 5.010 -29.638 1.00 98.25 261 TRP A C 1
ATOM 2038 O O . TRP A 1 261 ? 18.938 5.762 -30.162 1.00 98.25 261 TRP A O 1
ATOM 2048 N N . PHE A 1 262 ? 20.021 3.791 -30.098 1.00 98.44 262 PHE A N 1
ATOM 2049 C CA . PHE A 1 262 ? 19.365 3.222 -31.260 1.00 98.44 262 PHE A CA 1
ATOM 2050 C C . PHE A 1 262 ? 18.874 1.802 -31.015 1.00 98.44 262 PHE A C 1
ATOM 2052 O O . PHE A 1 262 ? 19.515 1.033 -30.304 1.00 98.44 262 PHE A O 1
ATOM 2059 N N . ARG A 1 263 ? 17.787 1.431 -31.690 1.00 98.12 263 ARG A N 1
ATOM 2060 C CA . ARG A 1 263 ? 17.225 0.078 -31.699 1.00 98.12 263 ARG A CA 1
ATOM 2061 C C . ARG A 1 263 ? 17.193 -0.469 -33.120 1.00 98.12 263 ARG A C 1
ATOM 2063 O O . ARG A 1 263 ? 16.664 0.186 -34.017 1.00 98.12 263 ARG A O 1
ATOM 2070 N N . PHE A 1 264 ? 17.696 -1.684 -33.316 1.00 98.06 264 PHE A N 1
ATOM 2071 C CA . PHE A 1 264 ? 17.424 -2.441 -34.538 1.00 98.06 264 PHE A CA 1
ATOM 2072 C C . PHE A 1 264 ? 16.016 -3.027 -34.465 1.00 98.06 264 PHE A C 1
ATOM 2074 O O . PHE A 1 264 ? 15.665 -3.675 -33.479 1.00 98.06 264 PHE A O 1
ATOM 2081 N N . GLN A 1 265 ? 15.197 -2.763 -35.479 1.00 97.56 265 GLN A N 1
ATOM 2082 C CA . GLN A 1 265 ? 13.875 -3.374 -35.587 1.00 97.56 265 GLN A CA 1
ATOM 2083 C C . GLN A 1 265 ? 13.387 -3.429 -37.037 1.00 97.56 265 GLN A C 1
ATOM 2085 O O . GLN A 1 265 ? 13.936 -2.774 -37.918 1.00 97.56 265 GLN A O 1
ATOM 2090 N N . GLY A 1 266 ? 12.331 -4.196 -37.305 1.00 96.81 266 GLY A N 1
ATOM 2091 C CA . GLY A 1 266 ? 11.797 -4.353 -38.659 1.00 96.81 266 GLY A CA 1
ATOM 2092 C C . GLY A 1 266 ? 12.802 -5.021 -39.604 1.00 96.81 266 GLY A C 1
ATOM 2093 O O . GLY A 1 266 ? 13.498 -5.957 -39.221 1.00 96.81 266 GLY A O 1
ATOM 2094 N N . ALA A 1 267 ? 12.899 -4.535 -40.845 1.00 97.50 267 ALA A N 1
ATOM 2095 C CA . ALA A 1 267 ? 13.710 -5.177 -41.884 1.00 97.50 267 ALA A CA 1
ATOM 2096 C C . ALA A 1 267 ? 15.227 -5.117 -41.630 1.00 97.50 267 ALA A C 1
ATOM 2098 O O . ALA A 1 267 ? 15.976 -5.870 -42.249 1.00 97.50 267 ALA A O 1
ATOM 2099 N N . ALA A 1 268 ? 15.693 -4.251 -40.726 1.00 97.06 268 ALA A N 1
ATOM 2100 C CA . ALA A 1 268 ? 17.095 -4.202 -40.319 1.00 97.06 268 ALA A CA 1
ATOM 2101 C C . ALA A 1 268 ? 17.515 -5.390 -39.433 1.00 97.06 268 ALA A C 1
ATOM 2103 O O . ALA A 1 268 ? 18.712 -5.571 -39.219 1.00 97.06 268 ALA A O 1
ATOM 2104 N N . GLY A 1 269 ? 16.561 -6.182 -38.933 1.00 97.19 269 GLY A N 1
ATOM 2105 C CA . GLY A 1 269 ? 16.780 -7.204 -37.910 1.00 97.19 269 GLY A CA 1
ATOM 2106 C C . GLY A 1 269 ? 16.438 -6.703 -36.506 1.00 97.19 269 GLY A C 1
ATOM 2107 O O . GLY A 1 269 ? 15.990 -5.569 -36.330 1.00 97.19 269 GLY A O 1
ATOM 2108 N N . LYS A 1 270 ? 16.638 -7.556 -35.500 1.00 97.00 270 LYS A N 1
ATOM 2109 C CA . LYS A 1 270 ? 16.284 -7.303 -34.093 1.00 97.00 270 LYS A CA 1
ATOM 2110 C C . LYS A 1 270 ? 17.486 -6.954 -33.218 1.00 97.00 270 LYS A C 1
ATOM 2112 O O . LYS A 1 270 ? 17.323 -6.274 -32.208 1.00 97.00 270 LYS A O 1
ATOM 2117 N N . VAL A 1 271 ? 18.681 -7.416 -33.588 1.00 97.94 271 VAL A N 1
ATOM 2118 C CA . VAL A 1 271 ? 19.902 -7.274 -32.781 1.00 97.94 271 VAL A CA 1
ATOM 2119 C C . VAL A 1 271 ? 21.136 -7.036 -33.645 1.00 97.94 271 VAL A C 1
ATOM 2121 O O . VAL A 1 271 ? 21.139 -7.326 -34.837 1.00 97.94 271 VAL A O 1
ATOM 2124 N N . MET A 1 272 ? 22.218 -6.531 -33.055 1.00 97.94 272 MET A N 1
ATOM 2125 C CA . MET A 1 272 ? 23.529 -6.518 -33.708 1.00 97.94 272 MET A CA 1
ATOM 2126 C C . MET A 1 272 ? 24.097 -7.951 -33.748 1.00 97.94 272 MET A C 1
ATOM 2128 O O . MET A 1 272 ? 24.039 -8.650 -32.740 1.00 97.94 272 MET A O 1
ATOM 2132 N N . PRO A 1 273 ? 24.665 -8.432 -34.865 1.00 97.56 273 PRO A N 1
ATOM 2133 C CA . PRO A 1 273 ? 25.263 -9.765 -34.912 1.00 97.56 273 PRO A CA 1
ATOM 2134 C C . PRO A 1 273 ? 26.468 -9.858 -33.972 1.00 97.56 273 PRO A C 1
ATOM 2136 O O . PRO A 1 273 ? 27.238 -8.909 -33.851 1.00 97.56 273 PRO A O 1
ATOM 2139 N N . THR A 1 274 ? 26.657 -11.018 -33.344 1.00 97.12 274 THR A N 1
ATOM 2140 C CA . THR A 1 274 ? 27.748 -11.289 -32.384 1.00 97.12 274 THR A CA 1
ATOM 2141 C C . THR A 1 274 ? 28.914 -12.069 -32.993 1.00 97.12 274 THR A C 1
ATOM 2143 O O . THR A 1 274 ? 29.843 -12.483 -32.300 1.00 97.12 274 THR A O 1
ATOM 2146 N N . LYS A 1 275 ? 28.861 -12.298 -34.308 1.00 94.31 275 LYS A N 1
ATOM 2147 C CA . LYS A 1 275 ? 29.879 -13.005 -35.085 1.00 94.31 275 LYS A CA 1
ATOM 2148 C C . LYS A 1 275 ? 30.295 -12.161 -36.278 1.00 94.31 275 LYS A C 1
ATOM 2150 O O . LYS A 1 275 ? 29.527 -11.328 -36.760 1.00 94.31 275 LYS A O 1
ATOM 2155 N N . CYS A 1 276 ? 31.508 -12.414 -36.762 1.00 93.81 276 CYS A N 1
ATOM 2156 C CA . CYS A 1 276 ? 32.027 -11.745 -37.944 1.00 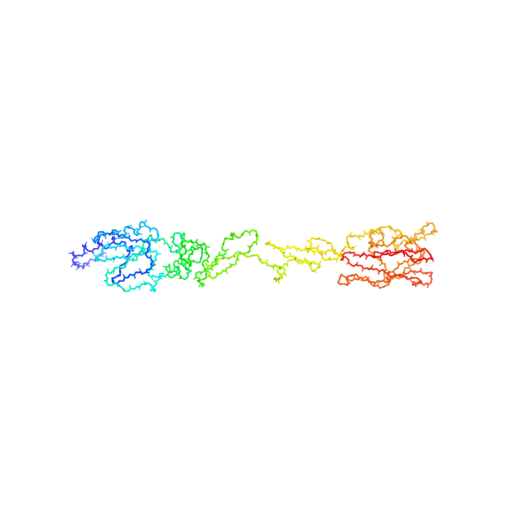93.81 276 CYS A CA 1
ATOM 2157 C C . CYS A 1 276 ? 31.115 -11.955 -39.159 1.00 93.81 276 CYS A C 1
ATOM 2159 O O . CYS A 1 276 ? 30.607 -13.050 -39.394 1.00 93.81 276 CYS A O 1
ATOM 2161 N N . ILE A 1 277 ? 30.936 -10.886 -39.931 1.00 92.94 277 ILE A N 1
ATOM 2162 C CA . ILE A 1 277 ? 30.014 -10.824 -41.064 1.00 92.94 277 ILE A CA 1
ATOM 2163 C C . ILE A 1 277 ? 30.811 -10.865 -42.375 1.00 92.94 277 ILE A C 1
ATOM 2165 O O . ILE A 1 277 ? 31.967 -10.429 -42.444 1.00 92.94 277 ILE A O 1
ATOM 2169 N N . SER A 1 278 ? 30.199 -11.376 -43.440 1.00 91.81 278 SER A N 1
ATOM 2170 C CA . SER A 1 278 ? 30.758 -11.368 -44.794 1.00 91.81 278 SER A CA 1
ATOM 2171 C C . SER A 1 278 ? 31.073 -9.952 -45.293 1.00 91.81 278 SER A C 1
ATOM 2173 O O . SER A 1 278 ? 30.350 -9.000 -45.001 1.00 91.81 278 SER A O 1
ATOM 2175 N N . TRP A 1 279 ? 32.148 -9.808 -46.070 1.00 89.38 279 TRP A N 1
ATOM 2176 C CA . TRP A 1 279 ? 32.510 -8.552 -46.739 1.00 89.38 279 TRP A CA 1
ATOM 2177 C C . TRP A 1 279 ? 31.335 -8.000 -47.569 1.00 89.38 279 TRP A C 1
ATOM 2179 O O . TRP A 1 279 ? 30.560 -8.782 -48.115 1.00 89.38 279 TRP A O 1
ATOM 2189 N N . LYS A 1 280 ? 31.192 -6.668 -47.655 1.00 90.31 280 LYS A N 1
ATOM 2190 C CA . LYS A 1 280 ? 30.094 -5.970 -48.366 1.00 90.31 280 LYS A CA 1
ATOM 2191 C C . LYS A 1 280 ? 28.666 -6.179 -47.824 1.00 90.31 280 LYS A C 1
ATOM 2193 O O . LYS A 1 280 ? 27.702 -5.730 -48.449 1.00 90.31 280 LYS A O 1
ATOM 2198 N N . SER A 1 281 ? 28.512 -6.834 -46.674 1.00 93.56 281 SER A N 1
ATOM 2199 C CA . SER A 1 281 ? 27.198 -7.031 -46.045 1.00 93.56 281 SER A CA 1
ATOM 2200 C C . SER A 1 281 ? 26.687 -5.761 -45.364 1.00 93.56 281 SER A C 1
ATOM 2202 O O . SER A 1 281 ? 27.453 -4.848 -45.065 1.00 93.56 281 SER A O 1
ATOM 2204 N N . CYS A 1 282 ? 25.383 -5.721 -45.098 1.00 94.69 282 CYS A N 1
ATOM 2205 C CA . CYS A 1 282 ? 24.657 -4.593 -44.518 1.00 94.69 282 CYS A CA 1
ATOM 2206 C C . CYS A 1 282 ? 24.864 -3.253 -45.253 1.00 94.69 282 CYS A C 1
ATOM 2208 O O . CYS A 1 282 ? 24.846 -2.166 -44.662 1.00 94.69 282 CYS A O 1
ATOM 2210 N N . GLY A 1 283 ? 25.029 -3.343 -46.578 1.00 93.75 283 GLY A N 1
ATOM 2211 C CA . GLY A 1 283 ? 25.080 -2.185 -47.468 1.00 93.75 283 GLY A CA 1
ATOM 2212 C C . GLY A 1 283 ? 26.317 -1.319 -47.246 1.00 93.75 283 GLY A C 1
ATOM 2213 O O . GLY A 1 283 ? 26.251 -0.107 -47.407 1.00 93.75 283 GLY A O 1
ATOM 2214 N N . THR A 1 284 ? 27.430 -1.906 -46.803 1.00 94.06 284 THR A N 1
ATOM 2215 C CA . THR A 1 284 ? 28.663 -1.174 -46.500 1.00 94.06 284 THR A CA 1
ATOM 2216 C C . THR A 1 284 ? 29.893 -2.003 -46.842 1.00 94.06 284 THR A C 1
ATOM 2218 O O . THR A 1 284 ? 29.810 -3.223 -46.895 1.00 94.06 284 THR A O 1
ATOM 2221 N N . LEU A 1 285 ? 31.061 -1.377 -47.020 1.00 92.19 285 LEU A N 1
ATOM 2222 C CA . LEU A 1 285 ? 32.308 -2.124 -47.233 1.00 92.19 285 LEU A CA 1
ATOM 2223 C C . LEU A 1 285 ? 32.746 -2.827 -45.950 1.00 92.19 285 LEU A C 1
ATOM 2225 O O . LEU A 1 285 ? 33.168 -3.977 -45.993 1.00 92.19 285 LEU A O 1
ATOM 2229 N N . ARG A 1 286 ? 32.637 -2.138 -44.811 1.00 93.69 286 ARG A N 1
ATOM 2230 C CA . ARG A 1 286 ? 33.163 -2.593 -43.522 1.00 93.69 286 ARG A CA 1
ATOM 2231 C C . ARG A 1 286 ? 32.034 -2.826 -42.517 1.00 93.69 286 ARG A C 1
ATOM 2233 O O . ARG A 1 286 ? 31.740 -1.934 -41.716 1.00 93.69 286 ARG A O 1
ATOM 2240 N N . PRO A 1 287 ? 31.387 -4.000 -42.564 1.00 95.56 287 PRO A N 1
ATOM 2241 C CA . PRO A 1 287 ? 30.283 -4.320 -41.673 1.00 95.56 287 PRO A CA 1
ATOM 2242 C C . PRO A 1 287 ? 30.761 -4.433 -40.221 1.00 95.56 287 PRO A C 1
ATOM 2244 O O . PRO A 1 287 ? 31.809 -5.025 -39.937 1.00 95.56 287 PRO A O 1
ATOM 2247 N N . GLY A 1 288 ? 29.993 -3.828 -39.317 1.00 96.50 288 GLY A N 1
ATOM 2248 C CA . GLY A 1 288 ? 30.221 -3.815 -37.877 1.00 96.50 288 GLY A CA 1
ATOM 2249 C C . GLY A 1 288 ? 29.397 -4.874 -37.148 1.00 96.50 288 GLY A C 1
ATOM 2250 O O . GLY A 1 288 ? 28.200 -5.010 -37.408 1.00 96.50 288 GLY A O 1
ATOM 2251 N N . TRP A 1 289 ? 30.029 -5.584 -36.215 1.00 97.25 289 TRP A N 1
ATOM 2252 C CA . TRP A 1 289 ? 29.423 -6.627 -35.384 1.00 97.25 289 TRP A CA 1
ATOM 2253 C C . TRP A 1 289 ? 29.872 -6.507 -33.924 1.00 97.25 289 TRP A C 1
ATOM 2255 O O . TRP A 1 289 ? 30.953 -5.992 -33.631 1.00 97.25 289 TRP A O 1
ATOM 2265 N N . LEU A 1 290 ? 29.035 -6.964 -32.999 1.00 97.75 290 LEU A N 1
ATOM 2266 C CA . LEU A 1 290 ? 29.270 -6.874 -31.564 1.00 97.75 290 LEU A CA 1
ATOM 2267 C C . LEU A 1 290 ? 30.277 -7.940 -31.120 1.00 97.75 290 LEU A C 1
ATOM 2269 O O . LEU A 1 290 ? 30.047 -9.134 -31.279 1.00 97.75 290 LEU A O 1
ATOM 2273 N N . ASN A 1 291 ? 31.385 -7.515 -30.529 1.00 94.94 291 ASN A N 1
ATOM 2274 C CA . ASN A 1 291 ? 32.369 -8.410 -29.941 1.00 94.94 291 ASN A CA 1
ATOM 2275 C C . ASN A 1 291 ? 31.912 -8.826 -28.536 1.00 94.94 291 ASN A C 1
ATOM 2277 O O . ASN A 1 291 ? 32.001 -8.043 -27.584 1.00 94.94 291 ASN A O 1
ATOM 2281 N N . GLY A 1 292 ? 31.398 -10.052 -28.434 1.00 89.06 292 GLY A N 1
ATOM 2282 C CA . GLY A 1 292 ? 30.790 -10.611 -27.229 1.00 89.06 292 GLY A CA 1
ATOM 2283 C C . GLY A 1 292 ? 29.269 -10.755 -27.341 1.00 89.06 292 GLY A C 1
ATOM 2284 O O . GLY A 1 292 ? 28.667 -10.469 -28.375 1.00 89.06 292 GLY A O 1
ATOM 2285 N N . GLY A 1 293 ? 28.644 -11.237 -26.268 1.00 92.75 293 GLY A N 1
ATOM 2286 C CA . GLY A 1 293 ? 27.192 -11.405 -26.183 1.00 92.75 293 GLY A CA 1
ATOM 2287 C C . GLY A 1 293 ? 26.447 -10.127 -25.785 1.00 92.75 293 GLY A C 1
ATOM 2288 O O . GLY A 1 293 ? 27.030 -9.170 -25.260 1.00 92.75 293 GLY A O 1
ATOM 2289 N N . HIS A 1 294 ? 25.132 -10.143 -25.997 1.00 97.25 294 HIS A N 1
ATOM 2290 C CA . HIS A 1 294 ? 24.228 -9.129 -25.461 1.00 97.25 294 HIS A CA 1
ATOM 2291 C C . HIS A 1 294 ? 24.059 -9.294 -23.938 1.00 97.25 294 HIS A C 1
ATOM 2293 O O . HIS A 1 294 ? 24.118 -10.427 -23.456 1.00 97.25 294 HIS A O 1
ATOM 2299 N N . PRO A 1 295 ? 23.880 -8.197 -23.179 1.00 97.12 295 PRO A N 1
ATOM 2300 C CA . PRO A 1 295 ? 23.655 -8.254 -21.732 1.00 97.12 295 PRO A CA 1
ATOM 2301 C C . PRO A 1 295 ? 22.341 -8.946 -21.356 1.00 97.12 295 PRO A C 1
ATOM 2303 O O . PRO A 1 295 ? 21.377 -8.958 -22.123 1.00 97.12 295 PRO A O 1
ATOM 2306 N N . ARG A 1 296 ? 22.269 -9.458 -20.133 1.00 95.69 296 ARG A N 1
ATOM 2307 C CA . ARG A 1 296 ? 21.008 -9.782 -19.459 1.00 95.69 296 ARG A CA 1
ATOM 2308 C C . ARG A 1 296 ? 20.352 -8.507 -18.924 1.00 95.69 296 ARG A C 1
ATOM 2310 O O . ARG A 1 296 ? 20.959 -7.441 -18.921 1.00 95.69 296 ARG A O 1
ATOM 2317 N N . MET A 1 297 ? 19.101 -8.612 -18.485 1.00 92.00 297 MET A N 1
ATOM 2318 C CA . MET A 1 297 ? 18.389 -7.499 -17.839 1.00 92.00 297 MET A CA 1
ATOM 2319 C C . MET A 1 297 ? 19.112 -7.021 -16.570 1.00 92.00 297 MET A C 1
ATOM 2321 O O . MET A 1 297 ? 19.304 -5.823 -16.389 1.00 92.00 297 MET A O 1
ATOM 2325 N N . GLU A 1 298 ? 19.566 -7.971 -15.749 1.00 91.56 298 GLU A N 1
ATOM 2326 C CA . GLU A 1 298 ? 20.289 -7.742 -14.488 1.00 91.56 298 GLU A CA 1
ATOM 2327 C C . GLU A 1 298 ? 21.650 -7.052 -14.667 1.00 91.56 298 GLU A C 1
ATOM 2329 O O . GLU A 1 298 ? 22.087 -6.323 -13.783 1.00 91.56 298 GLU A O 1
ATOM 2334 N N . ASP A 1 299 ? 22.290 -7.207 -15.832 1.00 93.38 299 ASP A N 1
ATOM 2335 C CA . ASP A 1 299 ? 23.585 -6.577 -16.121 1.00 93.38 299 ASP A CA 1
ATOM 2336 C C . ASP A 1 299 ? 23.472 -5.049 -16.296 1.00 93.38 299 ASP A C 1
ATOM 2338 O O . ASP A 1 299 ? 24.482 -4.341 -16.339 1.00 93.38 299 ASP A O 1
ATOM 2342 N N . GLY A 1 300 ? 22.252 -4.528 -16.471 1.00 92.06 300 GLY A N 1
ATOM 2343 C CA . GLY A 1 300 ? 22.005 -3.115 -16.722 1.00 92.06 300 GLY A CA 1
ATOM 2344 C C . GLY A 1 300 ? 22.694 -2.610 -17.995 1.00 92.06 300 GLY A C 1
ATOM 2345 O O . GLY A 1 300 ? 22.565 -3.180 -19.083 1.00 92.06 300 GLY A O 1
ATOM 2346 N N . LYS A 1 301 ? 23.386 -1.475 -17.878 1.00 94.12 301 LYS A N 1
ATOM 2347 C CA . LYS A 1 301 ? 24.095 -0.816 -18.981 1.00 94.12 301 LYS A CA 1
ATOM 2348 C C . LYS A 1 301 ? 25.529 -1.322 -19.041 1.00 94.12 301 LYS A C 1
ATOM 2350 O O . LYS A 1 301 ? 26.315 -1.058 -18.136 1.00 94.12 301 LYS A O 1
ATOM 2355 N N . VAL A 1 302 ? 25.879 -2.012 -20.124 1.00 96.75 302 VAL A N 1
ATOM 2356 C CA . VAL A 1 302 ? 27.207 -2.617 -20.273 1.00 96.75 302 VAL A CA 1
ATOM 2357 C C . VAL A 1 302 ? 27.997 -2.014 -21.421 1.00 96.75 302 VAL A C 1
ATOM 2359 O O . VAL A 1 302 ? 27.472 -1.752 -22.504 1.00 96.75 302 VAL A O 1
ATOM 2362 N N . SER A 1 303 ? 29.308 -1.903 -21.222 1.00 97.25 303 SER A N 1
ATOM 2363 C CA . SER A 1 303 ? 30.237 -1.560 -22.296 1.00 97.25 303 SER A CA 1
ATOM 2364 C C . SER A 1 303 ? 30.535 -2.787 -23.162 1.00 97.25 303 SER A C 1
ATOM 2366 O O . SER A 1 303 ? 30.811 -3.881 -22.655 1.00 97.25 303 SER A O 1
ATOM 2368 N N . ARG A 1 304 ? 30.496 -2.619 -24.486 1.00 97.00 304 ARG A N 1
ATOM 2369 C CA . ARG A 1 304 ? 30.852 -3.652 -25.472 1.00 97.00 304 ARG A CA 1
ATOM 2370 C C . ARG A 1 304 ? 31.700 -3.060 -26.585 1.00 97.00 304 ARG A C 1
ATOM 2372 O O . ARG A 1 304 ? 31.527 -1.904 -26.958 1.00 97.00 304 ARG A O 1
ATOM 2379 N N . LYS A 1 305 ? 32.600 -3.867 -27.145 1.00 97.25 305 LYS A N 1
ATOM 2380 C CA . LYS A 1 305 ? 33.343 -3.493 -28.353 1.00 97.25 305 LYS A CA 1
ATOM 2381 C C . LYS A 1 305 ? 32.537 -3.891 -29.585 1.00 97.25 305 LYS A C 1
ATOM 2383 O O . LYS A 1 305 ? 31.967 -4.973 -29.623 1.00 97.25 305 LYS A O 1
ATOM 2388 N N . VAL A 1 306 ? 32.524 -3.046 -30.603 1.00 97.62 306 VAL A N 1
ATOM 2389 C CA . VAL A 1 306 ? 32.064 -3.373 -31.953 1.00 97.62 306 VAL A CA 1
ATOM 2390 C C . VAL A 1 306 ? 33.285 -3.468 -32.845 1.00 97.62 306 VAL A C 1
ATOM 2392 O O . VAL A 1 306 ? 34.083 -2.534 -32.907 1.00 97.62 306 VAL A O 1
ATOM 2395 N N . ASN A 1 307 ? 33.408 -4.588 -33.544 1.00 96.88 307 ASN A N 1
ATOM 2396 C CA . ASN A 1 307 ? 34.462 -4.850 -34.506 1.00 96.88 307 ASN A CA 1
ATOM 2397 C C . ASN A 1 307 ? 33.950 -4.547 -35.917 1.00 96.88 307 ASN A C 1
ATOM 2399 O O . ASN A 1 307 ? 32.874 -4.991 -36.305 1.00 96.88 307 ASN A O 1
ATOM 2403 N N . PHE A 1 308 ? 34.745 -3.829 -36.700 1.00 95.50 308 PHE A N 1
ATOM 2404 C CA . PHE A 1 308 ? 34.516 -3.568 -38.113 1.00 95.50 308 PHE A CA 1
ATOM 2405 C C . PHE A 1 308 ? 35.503 -4.369 -38.945 1.00 95.50 308 PHE A C 1
ATOM 2407 O O . PHE A 1 308 ? 36.721 -4.295 -38.747 1.00 95.50 308 PHE A O 1
ATOM 2414 N N . ARG A 1 309 ? 34.960 -5.110 -39.906 1.00 92.31 309 ARG A N 1
ATOM 2415 C CA . ARG A 1 309 ? 35.729 -5.985 -40.782 1.00 92.31 309 ARG A CA 1
ATOM 2416 C C . ARG A 1 309 ? 36.47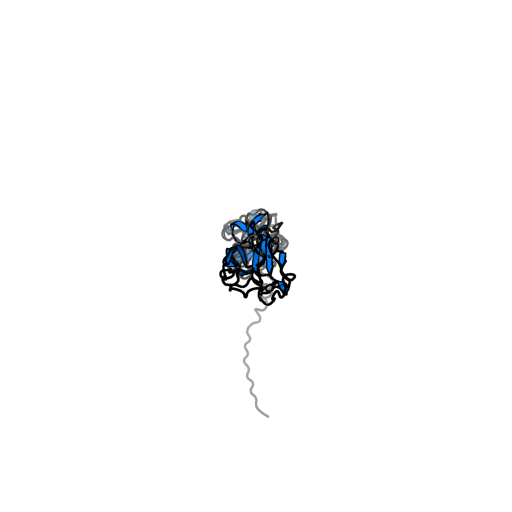4 -5.214 -41.891 1.00 92.31 309 ARG A C 1
ATOM 2418 O O . ARG A 1 309 ? 35.962 -4.238 -42.433 1.00 92.31 309 ARG A O 1
ATOM 2425 N N . SER A 1 310 ? 37.658 -5.700 -42.269 1.00 90.06 310 SER A N 1
ATOM 2426 C CA . SER A 1 310 ? 38.333 -5.493 -43.564 1.00 90.06 310 SER A CA 1
ATOM 2427 C C . SER A 1 310 ? 38.311 -6.796 -44.387 1.00 90.06 310 SER A C 1
ATOM 2429 O O . SER A 1 310 ? 37.853 -7.819 -43.886 1.00 90.06 310 SER A O 1
ATOM 2431 N N . ILE A 1 311 ? 38.811 -6.796 -45.623 1.00 86.25 311 ILE A N 1
ATOM 2432 C CA . ILE A 1 311 ? 38.772 -7.955 -46.540 1.00 86.25 311 ILE A CA 1
ATOM 2433 C C . ILE A 1 311 ? 39.214 -9.251 -45.824 1.00 86.25 311 ILE A C 1
ATOM 2435 O O . ILE A 1 311 ? 38.408 -10.179 -45.705 1.00 86.25 311 ILE A O 1
ATOM 2439 N N . ASP A 1 312 ? 40.388 -9.229 -45.186 1.00 87.88 312 ASP A N 1
ATOM 2440 C CA . ASP A 1 312 ? 40.997 -10.413 -44.549 1.00 87.88 312 ASP A CA 1
ATOM 2441 C C . ASP A 1 312 ? 41.031 -10.370 -43.009 1.00 87.88 312 ASP A C 1
ATOM 2443 O O . ASP A 1 312 ? 41.573 -11.265 -42.369 1.00 87.88 312 ASP A O 1
ATOM 2447 N N . ASN A 1 313 ? 40.456 -9.338 -42.377 1.00 91.25 313 ASN A N 1
ATOM 2448 C CA . ASN A 1 313 ? 40.498 -9.181 -40.916 1.00 91.25 313 ASN A CA 1
ATOM 2449 C C . ASN A 1 313 ? 39.138 -8.764 -40.340 1.00 91.25 313 ASN A C 1
ATOM 2451 O O . ASN A 1 313 ? 38.661 -7.653 -40.570 1.00 91.25 313 ASN A O 1
ATOM 2455 N N . CYS A 1 314 ? 38.538 -9.637 -39.530 1.00 90.69 314 CYS A N 1
ATOM 2456 C CA . CYS A 1 314 ? 37.235 -9.437 -38.890 1.00 90.69 314 CYS A CA 1
ATOM 2457 C C . CYS A 1 314 ? 37.188 -8.343 -37.809 1.00 90.69 314 CYS A C 1
ATOM 2459 O O . CYS A 1 314 ? 36.098 -7.869 -37.486 1.00 90.69 314 CYS A O 1
ATOM 2461 N N . ALA A 1 315 ? 38.333 -7.939 -37.259 1.00 91.00 315 ALA A N 1
ATOM 2462 C CA . ALA A 1 315 ? 38.459 -6.920 -36.219 1.00 91.00 315 ALA A CA 1
ATOM 2463 C C . ALA A 1 315 ? 39.480 -5.844 -36.622 1.00 91.00 315 ALA A C 1
ATOM 2465 O O . ALA A 1 315 ? 40.335 -5.445 -35.838 1.00 91.00 315 ALA A O 1
ATOM 2466 N N . PHE A 1 316 ? 39.396 -5.376 -37.870 1.00 91.19 316 PHE A N 1
ATOM 2467 C CA . PHE A 1 316 ? 40.321 -4.382 -38.415 1.00 91.19 316 PHE A CA 1
ATOM 2468 C C . PHE A 1 316 ? 40.245 -3.032 -37.689 1.00 91.19 316 PHE A C 1
ATOM 2470 O O . PHE A 1 316 ? 41.268 -2.408 -37.422 1.00 91.19 316 PHE A O 1
ATOM 2477 N N . LYS A 1 317 ? 39.031 -2.567 -37.373 1.00 92.81 317 LYS A N 1
ATOM 2478 C CA . LYS A 1 317 ? 38.809 -1.390 -36.520 1.00 92.81 317 LYS A CA 1
ATOM 2479 C C . LYS A 1 317 ? 37.806 -1.717 -35.439 1.00 92.81 317 LYS A C 1
ATOM 2481 O O . LYS A 1 317 ? 36.907 -2.519 -35.663 1.00 92.81 317 LYS A O 1
ATOM 2486 N N . THR A 1 318 ? 37.917 -1.050 -34.300 1.00 94.50 318 THR A N 1
ATOM 2487 C CA . THR A 1 318 ? 36.990 -1.250 -33.190 1.00 94.50 318 THR A CA 1
ATOM 2488 C C . THR A 1 318 ? 36.496 0.071 -32.636 1.00 94.50 318 THR A C 1
ATOM 2490 O O . THR A 1 318 ? 37.202 1.074 -32.690 1.00 94.50 318 THR A O 1
ATOM 2493 N N . THR A 1 319 ? 35.303 0.057 -32.063 1.00 95.56 319 THR A N 1
ATOM 2494 C CA . THR A 1 319 ? 34.788 1.142 -31.223 1.00 95.56 319 THR A CA 1
ATOM 2495 C C . THR A 1 319 ? 34.106 0.547 -29.999 1.00 95.56 319 THR A C 1
ATOM 2497 O O . THR A 1 319 ? 33.686 -0.608 -30.040 1.00 95.56 319 THR A O 1
ATOM 2500 N N . THR A 1 320 ? 34.002 1.304 -28.914 1.00 97.12 320 THR A N 1
ATOM 2501 C CA . THR A 1 320 ? 33.263 0.882 -27.718 1.00 97.12 320 THR A CA 1
ATOM 2502 C C . THR A 1 320 ? 31.903 1.566 -27.714 1.00 97.12 320 THR A C 1
ATOM 2504 O O . THR A 1 320 ? 31.807 2.750 -28.021 1.00 97.12 320 THR A O 1
ATOM 2507 N N . ILE A 1 321 ? 30.859 0.816 -27.380 1.00 97.56 321 ILE A N 1
ATOM 2508 C CA . ILE A 1 321 ? 29.480 1.294 -27.258 1.00 97.56 321 ILE A CA 1
ATOM 2509 C C . ILE A 1 321 ? 28.901 0.867 -25.908 1.00 97.56 321 ILE A C 1
ATOM 2511 O O . ILE A 1 321 ? 29.421 -0.056 -25.275 1.00 97.56 321 ILE A O 1
ATOM 2515 N N . GLN A 1 322 ? 27.794 1.490 -25.504 1.00 97.81 322 GLN A N 1
ATOM 2516 C CA . GLN A 1 322 ? 26.949 0.959 -24.431 1.00 97.81 322 GLN A CA 1
ATOM 2517 C C . GLN A 1 322 ? 25.820 0.118 -25.024 1.00 97.81 322 GLN A C 1
ATOM 2519 O O . GLN A 1 322 ? 25.270 0.459 -26.072 1.00 97.81 322 GLN A O 1
ATOM 2524 N N . VAL A 1 323 ? 25.462 -0.968 -24.348 1.00 98.12 323 VAL A N 1
ATOM 2525 C CA . VAL A 1 323 ? 24.333 -1.828 -24.708 1.00 98.12 323 VAL A CA 1
ATOM 2526 C C . VAL A 1 323 ? 23.450 -1.992 -23.482 1.00 98.12 323 VAL A C 1
ATOM 2528 O O . VAL A 1 323 ? 23.952 -2.275 -22.396 1.00 98.12 323 VAL A O 1
ATOM 2531 N N . ARG A 1 324 ? 22.140 -1.823 -23.660 1.00 97.31 324 ARG A N 1
ATOM 2532 C CA . ARG A 1 324 ? 21.133 -2.069 -22.624 1.00 97.31 324 ARG A CA 1
ATOM 2533 C C . ARG A 1 324 ? 20.141 -3.110 -23.125 1.00 97.31 324 ARG A C 1
ATOM 2535 O O . ARG A 1 324 ? 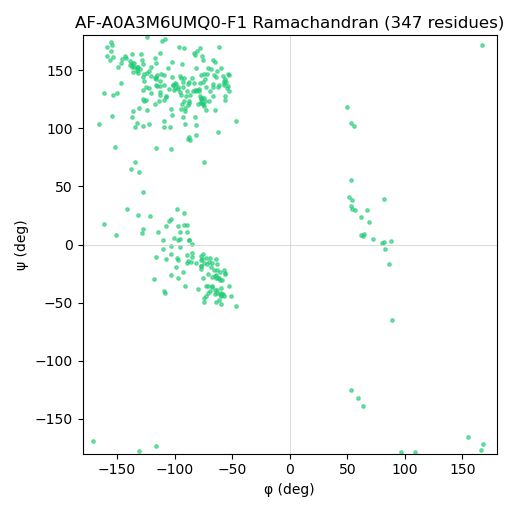19.683 -3.040 -24.268 1.00 97.31 324 ARG A O 1
ATOM 2542 N N . ASN A 1 325 ? 19.827 -4.072 -22.263 1.00 97.12 325 ASN A N 1
ATOM 2543 C CA . ASN A 1 325 ? 18.709 -4.985 -22.452 1.00 97.12 325 ASN A CA 1
ATOM 2544 C C . ASN A 1 325 ? 17.440 -4.347 -21.863 1.00 97.12 325 ASN A C 1
ATOM 2546 O O . ASN A 1 325 ? 17.430 -3.979 -20.691 1.00 97.12 325 ASN A O 1
ATOM 2550 N N . CYS A 1 326 ? 16.400 -4.206 -22.683 1.00 96.25 326 CYS A N 1
ATOM 2551 C CA . CYS A 1 326 ? 15.095 -3.650 -22.315 1.00 96.25 326 CYS A CA 1
ATOM 2552 C C . CYS A 1 326 ? 14.024 -4.751 -22.162 1.00 96.25 326 CYS A C 1
ATOM 2554 O O . CYS A 1 326 ? 12.830 -4.500 -22.318 1.00 96.25 326 CYS A O 1
ATOM 2556 N N . GLY A 1 327 ? 14.448 -6.001 -21.956 1.00 94.50 327 GLY A N 1
ATOM 2557 C CA . GLY A 1 327 ? 13.605 -7.183 -21.788 1.00 94.50 327 GLY A CA 1
ATOM 2558 C C . GLY A 1 327 ? 13.277 -7.851 -23.115 1.00 94.50 327 GLY A C 1
ATOM 2559 O O . GLY A 1 327 ? 13.719 -8.965 -23.381 1.00 94.50 327 GLY A O 1
ATOM 2560 N N . SER A 1 328 ? 12.530 -7.157 -23.975 1.00 94.38 328 SER A N 1
ATOM 2561 C CA . SER A 1 328 ? 12.092 -7.689 -25.279 1.00 94.38 328 SER A CA 1
ATOM 2562 C C . SER A 1 328 ? 12.963 -7.252 -26.462 1.00 94.38 328 SER A C 1
ATOM 2564 O O . SER A 1 328 ? 12.833 -7.784 -27.566 1.00 94.38 328 SER A O 1
ATOM 2566 N N . PHE A 1 329 ? 13.851 -6.279 -26.258 1.00 97.31 329 PHE A N 1
ATOM 2567 C CA . PHE A 1 329 ? 14.761 -5.761 -27.276 1.00 97.31 329 PHE A CA 1
ATOM 2568 C C . PHE A 1 329 ? 16.018 -5.163 -26.647 1.00 97.31 329 PHE A C 1
ATOM 2570 O O . PHE A 1 329 ? 16.108 -4.978 -25.434 1.00 97.31 329 PHE A O 1
ATOM 2577 N N . PHE A 1 330 ? 16.976 -4.820 -27.503 1.00 98.25 330 PHE A N 1
ATOM 2578 C CA . PHE A 1 330 ? 18.222 -4.180 -27.113 1.00 98.25 330 PHE A CA 1
ATOM 2579 C C . PHE A 1 330 ? 18.321 -2.783 -27.709 1.00 98.25 330 PHE A C 1
ATOM 2581 O O . PHE A 1 330 ? 17.940 -2.556 -28.863 1.00 98.25 330 PHE A O 1
ATOM 2588 N N . VAL A 1 331 ? 18.881 -1.867 -26.926 1.00 98.44 331 VAL A N 1
ATOM 2589 C CA . VAL A 1 331 ? 19.283 -0.542 -27.398 1.00 98.44 331 VAL A CA 1
ATOM 2590 C C . VAL A 1 331 ? 20.791 -0.389 -27.297 1.00 98.44 331 VAL A C 1
ATOM 2592 O O . VAL A 1 331 ? 21.447 -0.937 -26.408 1.00 98.44 331 VAL A O 1
ATOM 2595 N N . TYR A 1 332 ? 21.343 0.352 -28.249 1.00 98.38 332 TYR A N 1
ATOM 2596 C CA . TYR A 1 332 ? 22.773 0.511 -28.452 1.00 98.38 332 TYR A CA 1
ATOM 2597 C C . TYR A 1 332 ? 23.098 1.999 -28.484 1.00 98.38 332 TYR A C 1
ATOM 2599 O O . TYR A 1 332 ? 22.546 2.732 -29.307 1.00 98.38 332 TYR A O 1
ATOM 2607 N N . TYR A 1 333 ? 23.993 2.452 -27.611 1.00 98.31 333 TYR A N 1
ATOM 2608 C CA . TYR A 1 333 ? 24.498 3.817 -27.651 1.00 98.31 333 TYR A CA 1
ATOM 2609 C C . TYR A 1 333 ? 25.601 3.894 -28.701 1.00 98.31 333 TYR A C 1
ATOM 2611 O O . TYR A 1 333 ? 26.752 3.536 -28.443 1.00 98.31 333 TYR A O 1
ATOM 2619 N N . LEU A 1 334 ? 25.233 4.283 -29.918 1.00 97.94 334 LEU A N 1
ATOM 2620 C CA . LEU A 1 334 ? 26.131 4.262 -31.066 1.00 97.94 334 LEU A CA 1
ATOM 2621 C C . LEU A 1 334 ? 26.768 5.631 -31.268 1.00 97.94 334 LEU A C 1
ATOM 2623 O O . LEU A 1 334 ? 26.081 6.649 -31.333 1.00 97.94 334 LEU A O 1
ATOM 2627 N N . HIS A 1 335 ? 28.086 5.636 -31.439 1.00 96.38 335 HIS A N 1
ATOM 2628 C CA . HIS A 1 335 ? 28.848 6.791 -31.905 1.00 96.38 335 HIS A CA 1
ATOM 2629 C C . HIS A 1 335 ? 28.989 6.757 -33.431 1.00 96.38 335 HIS A C 1
ATOM 2631 O O . HIS A 1 335 ? 28.737 5.729 -34.069 1.00 96.38 335 HIS A O 1
ATOM 2637 N N . ASN A 1 336 ? 29.464 7.857 -34.016 1.00 96.12 336 ASN A N 1
ATOM 2638 C CA . ASN A 1 336 ? 29.908 7.852 -35.409 1.00 96.12 336 ASN A CA 1
ATOM 2639 C C . ASN A 1 336 ? 30.957 6.759 -35.627 1.00 96.12 336 ASN A C 1
ATOM 2641 O O . ASN A 1 336 ? 31.862 6.577 -34.809 1.00 96.12 336 ASN A O 1
ATOM 2645 N N . ALA A 1 337 ? 30.810 6.007 -36.715 1.00 93.50 337 ALA A N 1
ATOM 2646 C CA . ALA A 1 337 ? 31.729 4.922 -37.014 1.00 93.50 337 ALA A CA 1
ATOM 2647 C C . ALA A 1 337 ? 33.159 5.463 -37.260 1.00 93.50 337 ALA A C 1
ATOM 2649 O O . ALA A 1 337 ? 33.306 6.585 -37.758 1.00 93.50 337 ALA A O 1
ATOM 2650 N N . PRO A 1 338 ? 34.218 4.691 -36.934 1.00 91.75 338 PRO A N 1
ATOM 2651 C CA . PRO A 1 338 ? 35.600 5.153 -37.060 1.00 91.75 338 PRO A CA 1
ATOM 2652 C C . PRO A 1 338 ? 35.936 5.648 -38.474 1.00 91.75 338 PRO A C 1
ATOM 2654 O O . PRO A 1 338 ? 35.580 5.000 -39.455 1.00 91.75 338 PRO A O 1
ATOM 2657 N N . SER A 1 339 ? 36.690 6.743 -38.588 1.00 85.69 339 SER A N 1
ATOM 2658 C CA . SER A 1 339 ? 37.098 7.333 -39.875 1.00 85.69 339 SER A CA 1
ATOM 2659 C C . SER A 1 339 ? 37.963 6.385 -40.733 1.00 85.69 339 SER A C 1
ATOM 2661 O O . SER A 1 339 ? 38.411 5.328 -40.280 1.00 85.69 339 SER A O 1
ATOM 2663 N N . GLY A 1 340 ? 38.222 6.732 -42.000 1.00 81.44 340 GLY A N 1
ATOM 2664 C CA . GLY A 1 340 ? 39.122 5.970 -42.883 1.00 81.44 340 GLY A CA 1
ATOM 2665 C C . GLY A 1 340 ? 38.489 4.741 -43.550 1.00 81.44 340 GLY A C 1
ATOM 2666 O O . GLY A 1 340 ? 39.130 3.690 -43.636 1.00 81.44 340 GLY A O 1
ATOM 2667 N N . GLY A 1 341 ? 37.228 4.852 -43.972 1.00 84.06 341 GLY A N 1
ATOM 2668 C CA . GLY A 1 341 ? 36.481 3.846 -44.730 1.00 84.06 341 GLY A CA 1
ATOM 2669 C C . GLY A 1 341 ? 34.978 4.145 -44.752 1.00 84.06 341 GLY A C 1
ATOM 2670 O O . GLY A 1 341 ? 34.544 5.163 -44.220 1.00 84.06 341 GLY A O 1
ATOM 2671 N N . CYS A 1 342 ? 34.199 3.247 -45.361 1.00 91.56 342 CYS A N 1
ATOM 2672 C CA . CYS A 1 342 ? 32.745 3.208 -45.203 1.00 91.56 342 CYS A CA 1
ATOM 2673 C C . CYS A 1 342 ? 32.391 2.043 -44.274 1.00 91.56 342 CYS A C 1
ATOM 2675 O O . CYS A 1 342 ? 32.465 0.880 -44.680 1.00 91.56 342 CYS A O 1
ATOM 2677 N N . GLN A 1 343 ? 32.113 2.371 -43.013 1.00 93.88 343 GLN A N 1
ATOM 2678 C CA . GLN A 1 343 ? 31.731 1.452 -41.947 1.00 93.88 343 GLN A CA 1
ATOM 2679 C C . GLN A 1 343 ? 30.260 1.644 -41.603 1.00 93.88 343 GLN A C 1
ATOM 2681 O O . GLN A 1 343 ? 29.767 2.775 -41.586 1.00 93.88 343 GLN A O 1
ATOM 2686 N N . ARG A 1 344 ? 29.585 0.555 -41.244 1.00 95.81 344 ARG A N 1
ATOM 2687 C CA . ARG A 1 344 ? 28.187 0.595 -40.815 1.00 95.81 344 ARG A CA 1
ATOM 2688 C C . ARG A 1 344 ? 27.915 -0.456 -39.753 1.00 95.81 344 ARG A C 1
ATOM 2690 O O . ARG A 1 344 ? 28.412 -1.574 -39.861 1.00 95.81 344 ARG A O 1
ATOM 2697 N N . TYR A 1 345 ? 27.137 -0.112 -38.734 1.00 97.62 345 TYR A N 1
ATOM 2698 C CA . TYR A 1 345 ? 26.668 -1.085 -37.750 1.00 97.62 345 TYR A CA 1
ATOM 2699 C C . TYR A 1 345 ? 25.577 -1.948 -38.390 1.00 97.62 345 TYR A C 1
ATOM 2701 O O . TYR A 1 345 ? 24.576 -1.417 -38.875 1.00 97.62 345 TYR A O 1
ATOM 2709 N N . CYS A 1 346 ? 25.751 -3.267 -38.392 1.00 97.56 346 CYS A N 1
ATOM 2710 C CA . CYS A 1 346 ? 24.789 -4.172 -39.012 1.00 97.56 346 CYS A CA 1
ATOM 2711 C C . CYS A 1 346 ? 23.766 -4.696 -38.001 1.00 97.56 346 CYS A C 1
ATOM 2713 O O . CYS A 1 346 ? 24.053 -4.779 -36.809 1.00 97.56 346 CYS A O 1
ATOM 2715 N N . GLY A 1 347 ? 22.592 -5.082 -38.494 1.00 97.69 347 GLY A N 1
ATOM 2716 C CA . GLY A 1 347 ? 21.570 -5.798 -37.736 1.00 97.69 347 GLY A CA 1
ATOM 2717 C C . GLY A 1 347 ? 21.326 -7.193 -38.304 1.00 97.69 347 GLY A C 1
ATOM 2718 O O . GLY A 1 347 ? 21.618 -7.463 -39.467 1.00 97.69 347 GLY A O 1
ATOM 2719 N N . THR A 1 348 ? 20.819 -8.093 -37.477 1.00 97.06 348 THR A N 1
ATOM 2720 C CA . THR A 1 348 ? 20.430 -9.461 -37.823 1.00 97.06 348 THR A CA 1
ATOM 2721 C C . THR A 1 348 ? 19.169 -9.837 -37.052 1.00 97.06 348 THR A C 1
ATOM 2723 O O . THR A 1 348 ? 18.831 -9.187 -36.058 1.00 97.06 348 THR A O 1
ATOM 2726 N N . ASP A 1 349 ? 18.463 -10.853 -37.535 1.00 91.94 349 ASP A N 1
ATOM 2727 C CA . ASP A 1 349 ? 17.292 -11.419 -36.856 1.00 91.94 349 ASP A CA 1
ATOM 2728 C C . ASP A 1 349 ? 17.669 -12.245 -35.626 1.00 91.94 349 ASP A C 1
ATOM 2730 O O . ASP A 1 349 ? 18.734 -12.911 -35.681 1.00 91.94 349 ASP A O 1
#

Organism: Pocillopora damicornis (NCBI:txid46731)

pLDDT: mean 87.4, std 16.17, range [26.14, 98.44]

Radius of gyration: 46.54 Å; Cα contacts (8 Å, |Δi|>4): 778; chains: 1; bounding box: 115×77×114 Å

InterPro domains:
  IPR000152 EGF-type aspartate/asparagine hydroxylation site [PS00010] (201-212)
  IPR000742 EGF-like domain [PS50026] (184-222)
  IPR000742 EGF-like domain [SM00181] (187-224)
  IPR001881 EGF-like calcium-binding domain [SM00179] (185-224)
  IPR024731 NELL2-like, EGF domain [PF12947] (188-223)
  IPR036056 Fibrinogen-like, C-terminal [SSF56496] (113-157)
  IPR057774 UMOD/GP2/OIT3-like, D8C domain [PF23283] (262-346)

Nearest PDB structures (foldseek):
  7p6t-assembly1_A  TM=8.937E-01  e=5.060E-13  Homo sapiens
  7p6r-assembly1_A  TM=9.325E-01  e=4.182E-12  Homo sapiens
  7p6r-assembly2_B  TM=9.275E-01  e=3.719E-12  Homo sapiens
  7pfp-assembly1_C  TM=5.822E-01  e=2.098E-17  Homo sapiens
  7q3n-assembly1_U  TM=5.100E-01  e=8.204E-18  Homo sapiens